Protein AF-A0A2E5WVI7-F1 (afdb_monomer_lite)

Radius of gyration: 44.08 Å; chains: 1; bounding box: 117×52×96 Å

Secondary structure (DSSP, 8-state):
--------HHHHHHHHHHHHHHHHHHHHHTTHHHHHHHH-TTTS-SEEEETTT-SEEEEEE-S-EEEEEEESS--EEEEEEEEETTEEEEEPPP---S--PPEE-TTSS-EEEEEEEEEE-SEEEEEEEEESS---S-EEEEEEHHHHHHHHHH-HHHHHHHHHHHHHHHHHHHHHHHHHHHHHTT---EEEE-TTS-EEEE----HHHHHHHHHHHHHHTTSS--EETTTTEES---S---GGGT-THHHHHTTSS--HHHHHHHTTT-HHHHS---------------------------------PPP-PPPPP-TTTTGGGS--

Structure (mmCIF, N/CA/C/O backbone):
data_AF-A0A2E5WVI7-F1
#
_entry.id   AF-A0A2E5WVI7-F1
#
loop_
_atom_site.group_PDB
_atom_site.id
_atom_site.type_symbol
_atom_site.label_atom_id
_atom_site.label_alt_id
_atom_site.label_comp_id
_atom_site.label_asym_id
_atom_site.label_entity_id
_atom_site.label_seq_id
_atom_site.pdbx_PDB_ins_code
_atom_site.Cartn_x
_atom_site.Cartn_y
_atom_site.Cartn_z
_atom_site.occupancy
_atom_site.B_iso_or_equiv
_atom_site.auth_seq_id
_atom_site.auth_comp_id
_atom_site.auth_asym_id
_atom_site.auth_atom_id
_atom_site.pdbx_PDB_model_num
ATOM 1 N N . MET A 1 1 ? -35.555 -7.620 45.755 1.00 34.38 1 MET A N 1
ATOM 2 C CA . MET A 1 1 ? -35.236 -6.532 44.808 1.00 34.38 1 MET A CA 1
ATOM 3 C C . MET A 1 1 ? -34.030 -6.956 43.990 1.00 34.38 1 MET A C 1
ATOM 5 O O . MET A 1 1 ? -32.927 -6.968 44.521 1.00 34.38 1 MET A O 1
ATOM 9 N N . GLU A 1 2 ? -34.223 -7.368 42.740 1.00 34.62 2 GLU A N 1
ATOM 10 C CA . GLU A 1 2 ? -33.090 -7.592 41.838 1.00 34.62 2 GLU A CA 1
ATOM 11 C C . GLU A 1 2 ? -32.638 -6.250 41.264 1.00 34.62 2 GLU A C 1
ATOM 13 O O . GLU A 1 2 ? -33.419 -5.542 40.633 1.00 34.62 2 GLU A O 1
ATOM 18 N N . SER A 1 3 ? -31.374 -5.887 41.498 1.00 43.16 3 SER A N 1
ATOM 19 C CA . SER A 1 3 ? -30.780 -4.708 40.867 1.00 43.16 3 SER A CA 1
ATOM 20 C C . SER A 1 3 ? -30.795 -4.891 39.349 1.00 43.16 3 SER A C 1
ATOM 22 O O . SER A 1 3 ? -30.270 -5.887 38.840 1.00 43.16 3 SER A O 1
ATOM 24 N N . GLY A 1 4 ? -31.414 -3.946 38.635 1.00 51.16 4 GLY A N 1
ATOM 25 C CA . GLY A 1 4 ? -31.610 -3.997 37.188 1.00 51.16 4 GLY A CA 1
ATOM 26 C C . GLY A 1 4 ? -30.280 -4.026 36.438 1.00 51.16 4 GLY A C 1
ATOM 27 O O . GLY A 1 4 ? -29.716 -2.980 36.109 1.00 51.16 4 GLY A O 1
ATOM 28 N N . LYS A 1 5 ? -29.767 -5.233 36.170 1.00 56.16 5 LYS A N 1
ATOM 29 C CA . LYS A 1 5 ? -28.477 -5.453 35.508 1.00 56.16 5 LYS A CA 1
ATOM 30 C C . LYS A 1 5 ? -28.453 -4.734 34.159 1.00 56.16 5 LYS A C 1
ATOM 32 O O . LYS A 1 5 ? -29.036 -5.209 33.186 1.00 56.16 5 LYS A O 1
ATOM 37 N N . LYS A 1 6 ? -27.700 -3.625 34.086 1.00 63.22 6 LYS A N 1
ATOM 38 C CA . LYS A 1 6 ? -27.195 -3.067 32.820 1.00 63.22 6 LYS A CA 1
ATOM 39 C C . LYS A 1 6 ? -26.665 -4.241 31.994 1.00 63.22 6 LYS A C 1
ATOM 41 O O . LYS A 1 6 ? -25.754 -4.921 32.464 1.00 63.22 6 LYS A O 1
ATOM 46 N N . ASN A 1 7 ? -27.205 -4.478 30.796 1.00 66.56 7 ASN A N 1
ATOM 47 C CA . ASN A 1 7 ? -26.620 -5.462 29.887 1.00 66.56 7 ASN A CA 1
ATOM 48 C C . ASN A 1 7 ? -25.162 -5.036 29.623 1.00 66.56 7 ASN A C 1
ATOM 50 O O . ASN A 1 7 ? -24.959 -3.955 29.069 1.00 66.56 7 ASN A O 1
ATOM 54 N N . PRO A 1 8 ? -24.146 -5.817 30.038 1.00 77.44 8 PRO A N 1
ATOM 55 C CA . PRO A 1 8 ? -22.762 -5.376 29.950 1.00 77.44 8 PRO A CA 1
ATOM 56 C C . PRO A 1 8 ? -22.195 -5.513 28.532 1.00 77.44 8 PRO A C 1
ATOM 58 O O . PRO A 1 8 ? -21.085 -5.050 28.292 1.00 77.44 8 PRO A O 1
ATOM 61 N N . TRP A 1 9 ? -22.915 -6.150 27.599 1.00 83.62 9 TRP A N 1
ATOM 62 C CA . TRP A 1 9 ? -22.407 -6.448 26.259 1.00 83.62 9 TRP A CA 1
ATOM 63 C C . TRP A 1 9 ? -21.989 -5.218 25.440 1.00 83.62 9 TRP A C 1
ATOM 65 O O . TRP A 1 9 ? -20.846 -5.229 24.996 1.00 83.62 9 TRP A O 1
ATOM 75 N N . PRO A 1 10 ? -22.792 -4.144 25.275 1.00 84.88 10 PRO A N 1
ATOM 76 C CA . PRO A 1 10 ? -22.365 -2.981 24.487 1.00 84.88 10 PRO A CA 1
ATOM 77 C C . PRO A 1 10 ? -21.082 -2.339 25.033 1.00 84.88 10 PRO A C 1
ATOM 79 O O . PRO A 1 10 ? -20.158 -2.066 24.275 1.00 84.88 10 PRO A O 1
ATOM 82 N N . LEU A 1 11 ? -20.980 -2.205 26.361 1.00 85.81 11 LEU A N 1
ATOM 83 C CA . LEU A 1 11 ? -19.793 -1.670 27.033 1.00 85.81 11 LEU A CA 1
ATOM 84 C C . LEU A 1 11 ? -18.569 -2.589 26.871 1.00 85.81 11 LEU A C 1
ATOM 86 O O . LEU A 1 11 ? -17.463 -2.107 26.653 1.00 85.81 11 LEU A O 1
ATOM 90 N N . ARG A 1 12 ? -18.755 -3.914 26.946 1.00 90.56 12 ARG A N 1
ATOM 91 C CA . ARG A 1 12 ? -17.683 -4.897 26.706 1.00 90.56 12 ARG A CA 1
ATOM 92 C C . ARG A 1 12 ? -17.194 -4.873 25.261 1.00 90.56 12 ARG A C 1
ATOM 94 O O . ARG A 1 12 ? -15.991 -4.955 25.056 1.00 90.56 12 ARG A O 1
ATOM 101 N N . ILE A 1 13 ? -18.099 -4.745 24.289 1.00 90.44 13 ILE A N 1
ATOM 102 C CA . ILE A 1 13 ? -17.745 -4.640 22.867 1.00 90.44 13 ILE A CA 1
ATOM 103 C C . ILE A 1 13 ? -16.992 -3.329 22.617 1.00 90.44 13 ILE A C 1
ATOM 105 O O . ILE A 1 13 ? -15.960 -3.371 21.966 1.00 90.44 13 ILE A O 1
ATOM 109 N N . LEU A 1 14 ? -17.428 -2.205 23.202 1.00 91.12 14 LEU A N 1
ATOM 110 C CA . LEU A 1 14 ? -16.746 -0.907 23.091 1.00 91.12 14 LEU A CA 1
ATOM 111 C C . LEU A 1 14 ? -15.319 -0.948 23.664 1.00 91.12 14 LEU A C 1
ATOM 113 O O . LEU A 1 14 ? -14.376 -0.483 23.026 1.00 91.12 14 LEU A O 1
ATOM 117 N N . ILE A 1 15 ? -15.144 -1.540 24.852 1.00 91.69 15 ILE A N 1
ATOM 118 C CA . ILE A 1 15 ? -13.818 -1.726 25.463 1.00 91.69 15 ILE A CA 1
ATOM 119 C C . ILE A 1 15 ? -12.959 -2.661 24.600 1.00 91.69 15 ILE A C 1
ATOM 121 O O . ILE A 1 15 ? -11.796 -2.356 24.351 1.00 91.69 15 ILE A O 1
ATOM 125 N N . ALA A 1 16 ? -13.524 -3.764 24.099 1.00 93.19 16 ALA A N 1
ATOM 126 C CA . ALA A 1 16 ? -12.810 -4.682 23.217 1.00 93.19 16 ALA A CA 1
ATOM 127 C C . ALA A 1 16 ? -12.383 -4.002 21.906 1.00 93.19 16 ALA A C 1
ATOM 129 O O . ALA A 1 16 ? -11.214 -4.089 21.553 1.00 93.19 16 ALA A O 1
ATOM 130 N N . SER A 1 17 ? -13.267 -3.261 21.229 1.00 92.50 17 SER A N 1
ATOM 131 C CA . SER A 1 17 ? -12.938 -2.550 19.987 1.00 92.50 17 SER A CA 1
ATOM 132 C C . SER A 1 17 ? -11.883 -1.466 20.199 1.00 92.50 17 SER A C 1
ATOM 134 O O . SER A 1 17 ? -11.015 -1.299 19.350 1.00 92.50 17 SER A O 1
ATOM 136 N N . MET A 1 18 ? -11.904 -0.771 21.344 1.00 92.88 18 MET A N 1
ATOM 137 C CA . MET A 1 18 ? -10.857 0.187 21.711 1.00 92.88 18 MET A CA 1
ATOM 138 C C . MET A 1 18 ? -9.502 -0.505 21.928 1.00 92.88 18 MET A C 1
ATOM 140 O O . MET A 1 18 ? -8.486 -0.019 21.439 1.00 92.88 18 MET A O 1
ATOM 144 N N . VAL A 1 19 ? -9.475 -1.651 22.616 1.00 95.06 19 VAL A N 1
ATOM 145 C CA . VAL A 1 19 ? -8.248 -2.441 22.821 1.00 95.06 19 VAL A CA 1
ATOM 146 C C . VAL A 1 19 ? -7.727 -3.017 21.498 1.00 95.06 19 VAL A C 1
ATOM 148 O O . VAL A 1 19 ? -6.531 -2.924 21.235 1.00 95.06 19 VAL A O 1
ATOM 151 N N . CYS A 1 20 ? -8.604 -3.543 20.636 1.00 94.19 20 CYS A N 1
ATOM 152 C CA . CYS A 1 20 ? -8.251 -4.000 19.290 1.00 94.19 20 CYS A CA 1
ATOM 153 C C . CYS A 1 20 ? -7.666 -2.865 18.442 1.00 94.19 20 CYS A C 1
ATOM 155 O O . CYS A 1 20 ? -6.605 -3.043 17.853 1.00 94.19 20 CYS A O 1
ATOM 157 N N . PHE A 1 21 ? -8.303 -1.689 18.437 1.00 94.75 21 PHE A N 1
ATOM 158 C CA . PHE A 1 21 ? -7.797 -0.513 17.732 1.00 94.75 21 PHE A CA 1
ATOM 159 C C . PHE A 1 21 ? -6.400 -0.118 18.228 1.00 94.75 21 PHE A C 1
ATOM 161 O O . PHE A 1 21 ? -5.475 -0.064 17.431 1.00 94.75 21 PHE A O 1
ATOM 168 N N . VAL A 1 22 ? -6.207 0.060 19.541 1.00 94.44 22 VAL A N 1
ATOM 169 C CA . VAL A 1 22 ? -4.912 0.483 20.108 1.00 94.44 22 VAL A CA 1
ATOM 170 C C . VAL A 1 22 ? -3.795 -0.535 19.840 1.00 94.44 22 VAL A C 1
ATOM 172 O O . VAL A 1 22 ? -2.697 -0.138 19.454 1.00 94.44 22 VAL A O 1
ATOM 175 N N . ILE A 1 23 ? -4.056 -1.838 20.004 1.00 93.81 23 ILE A N 1
ATOM 176 C CA . ILE A 1 23 ? -3.057 -2.885 19.724 1.00 93.81 23 ILE A CA 1
ATOM 177 C C . ILE A 1 23 ? -2.773 -2.976 18.217 1.00 93.81 23 ILE A C 1
ATOM 179 O O . ILE A 1 23 ? -1.610 -3.059 17.822 1.00 93.81 23 ILE A O 1
ATOM 183 N N . GLY A 1 24 ? -3.808 -2.922 17.373 1.00 93.19 24 GLY A N 1
ATOM 184 C CA . GLY A 1 24 ? -3.683 -2.943 15.914 1.00 93.19 24 GLY A CA 1
ATOM 185 C C . GLY A 1 24 ? -2.884 -1.752 15.381 1.00 93.19 24 GLY A C 1
ATOM 186 O O . GLY A 1 24 ? -1.927 -1.929 14.636 1.00 93.19 24 GLY A O 1
ATOM 187 N N . SER A 1 25 ? -3.193 -0.535 15.840 1.00 91.12 25 SER A N 1
ATOM 188 C CA . SER A 1 25 ? -2.426 0.666 15.496 1.00 91.12 25 SER A CA 1
ATOM 189 C C . SER A 1 25 ? -0.968 0.562 15.947 1.00 91.12 25 SER A C 1
ATOM 191 O O . SER A 1 25 ? -0.075 0.846 15.158 1.00 91.12 25 SER A O 1
ATOM 193 N N . PHE A 1 26 ? -0.700 0.115 17.180 1.00 92.81 26 PHE A N 1
ATOM 194 C CA . PHE A 1 26 ? 0.676 -0.025 17.671 1.00 92.81 26 PHE A CA 1
ATOM 195 C C . PHE A 1 26 ? 1.476 -1.085 16.895 1.00 92.81 26 PHE A C 1
ATOM 197 O O . PHE A 1 26 ? 2.656 -0.882 16.620 1.00 92.81 26 PHE A O 1
ATOM 204 N N . THR A 1 27 ? 0.840 -2.195 16.504 1.00 91.88 27 THR A N 1
ATOM 205 C CA . THR A 1 27 ? 1.487 -3.244 15.694 1.00 91.88 27 THR A CA 1
ATOM 206 C C . THR A 1 27 ? 1.749 -2.807 14.253 1.00 91.88 27 THR A C 1
ATOM 208 O O . THR A 1 27 ? 2.812 -3.134 13.741 1.00 91.88 27 THR A O 1
ATOM 211 N N . ILE A 1 28 ? 0.868 -2.012 13.633 1.00 90.12 28 ILE A N 1
ATOM 212 C CA . ILE A 1 28 ? 1.127 -1.404 12.314 1.00 90.12 28 ILE A CA 1
ATOM 213 C C . ILE A 1 28 ? 2.229 -0.339 12.381 1.00 90.12 28 ILE A C 1
ATOM 215 O O . ILE A 1 28 ? 3.129 -0.351 11.548 1.00 90.12 28 ILE A O 1
ATOM 219 N N . ILE A 1 29 ? 2.221 0.539 13.391 1.00 89.12 29 ILE A N 1
ATOM 220 C CA . ILE A 1 29 ? 3.283 1.546 13.577 1.00 89.12 29 ILE A CA 1
ATOM 221 C C . ILE A 1 29 ? 4.646 0.859 13.775 1.00 89.12 29 ILE A C 1
ATOM 223 O O . ILE A 1 29 ? 5.634 1.256 13.167 1.00 89.12 29 ILE A O 1
ATOM 227 N N . GLY A 1 30 ? 4.690 -0.234 14.544 1.00 89.38 30 GLY A N 1
ATOM 228 C CA . GLY A 1 30 ? 5.874 -1.089 14.700 1.00 89.38 30 GLY A CA 1
ATOM 229 C C . GLY A 1 30 ? 6.242 -1.949 13.478 1.00 89.38 30 GLY A C 1
ATOM 230 O O . GLY A 1 30 ? 7.087 -2.833 13.609 1.00 89.38 30 GLY A O 1
ATOM 231 N N . GLN A 1 31 ? 5.591 -1.739 12.331 1.00 89.38 31 GLN A N 1
ATOM 232 C CA . GLN A 1 31 ? 5.875 -2.360 11.030 1.00 89.38 31 GLN A CA 1
ATOM 233 C C . GLN A 1 31 ? 5.945 -1.315 9.897 1.00 89.38 31 GLN A C 1
ATOM 235 O O . GLN A 1 31 ? 5.941 -1.679 8.725 1.00 89.38 31 GLN A O 1
ATOM 240 N N . MET A 1 32 ? 6.027 -0.014 10.210 1.00 85.94 32 MET A N 1
ATOM 241 C CA . MET A 1 32 ? 6.130 1.024 9.174 1.00 85.94 32 MET A CA 1
ATOM 242 C C . MET A 1 32 ? 7.380 0.868 8.301 1.00 85.94 32 MET A C 1
ATOM 244 O O . MET A 1 32 ? 7.287 1.109 7.104 1.00 85.94 32 MET A O 1
ATOM 248 N N . ASP A 1 33 ? 8.496 0.386 8.858 1.00 87.88 33 ASP A N 1
ATOM 249 C CA . ASP A 1 33 ? 9.711 0.104 8.083 1.00 87.88 33 ASP A CA 1
ATOM 250 C C . ASP A 1 33 ? 9.470 -0.983 7.017 1.00 87.88 33 ASP A C 1
ATOM 252 O O . ASP A 1 33 ? 9.897 -0.828 5.879 1.00 87.88 33 ASP A O 1
ATOM 256 N N . THR A 1 34 ? 8.737 -2.060 7.342 1.00 86.62 34 THR A N 1
ATOM 257 C CA . THR A 1 34 ? 8.470 -3.160 6.390 1.00 86.62 34 THR A CA 1
ATOM 258 C C . THR A 1 34 ? 7.412 -2.791 5.350 1.00 86.62 34 THR A C 1
ATOM 260 O O . THR A 1 34 ? 7.490 -3.246 4.213 1.00 86.62 34 THR A O 1
ATOM 263 N N . LEU A 1 35 ? 6.461 -1.921 5.706 1.00 86.31 35 LEU A N 1
ATOM 264 C CA . LEU A 1 35 ? 5.528 -1.316 4.752 1.00 86.31 35 LEU A CA 1
ATOM 265 C C . LEU A 1 35 ? 6.247 -0.345 3.807 1.00 86.31 35 LEU A C 1
ATOM 267 O O . LEU A 1 35 ? 6.015 -0.395 2.604 1.00 86.31 35 LEU A O 1
ATOM 271 N N . GLY A 1 36 ? 7.139 0.499 4.332 1.00 87.19 36 GLY A N 1
ATOM 272 C CA . GLY A 1 36 ? 7.965 1.402 3.535 1.00 87.19 36 GLY A CA 1
ATOM 273 C C . GLY A 1 36 ? 8.890 0.645 2.584 1.00 87.19 36 GLY A C 1
ATOM 274 O O . GLY A 1 36 ? 8.931 0.963 1.404 1.00 87.19 36 GLY A O 1
ATOM 275 N N . ASP A 1 37 ? 9.576 -0.394 3.064 1.00 88.94 37 ASP A N 1
ATOM 276 C CA . ASP A 1 37 ? 10.484 -1.203 2.243 1.00 88.94 37 ASP A CA 1
ATOM 277 C C . ASP A 1 37 ? 9.774 -1.928 1.086 1.00 88.94 37 ASP A C 1
ATOM 279 O O . ASP A 1 37 ? 10.364 -2.064 0.015 1.00 88.94 37 ASP A O 1
ATOM 283 N N . ALA A 1 38 ? 8.516 -2.348 1.272 1.00 88.12 38 ALA A N 1
ATOM 284 C CA . ALA A 1 38 ? 7.711 -2.964 0.217 1.00 88.12 38 ALA A CA 1
ATOM 285 C C . ALA A 1 38 ? 7.141 -1.941 -0.787 1.00 88.12 38 ALA A C 1
ATOM 287 O O . ALA A 1 38 ? 7.104 -2.232 -1.982 1.00 88.12 38 ALA A O 1
ATOM 288 N N . LEU A 1 39 ? 6.698 -0.766 -0.312 1.00 87.75 39 LEU A N 1
ATOM 289 C CA . LEU A 1 39 ? 6.048 0.285 -1.116 1.00 87.75 39 LEU A CA 1
ATOM 290 C C . LEU A 1 39 ? 7.022 1.224 -1.852 1.00 87.75 39 LEU A C 1
ATOM 292 O O . LEU A 1 39 ? 6.580 1.978 -2.720 1.00 87.75 39 LEU A O 1
ATOM 296 N N . ASP A 1 40 ? 8.308 1.205 -1.498 1.00 90.38 40 ASP A N 1
ATOM 297 C CA . ASP A 1 40 ? 9.372 2.037 -2.069 1.00 90.38 40 ASP A CA 1
ATOM 298 C C . ASP A 1 40 ? 9.966 1.372 -3.329 1.00 90.38 40 ASP A C 1
ATOM 300 O O . ASP A 1 40 ? 10.759 0.430 -3.199 1.00 90.38 40 ASP A O 1
ATOM 304 N N . PRO A 1 41 ? 9.678 1.856 -4.560 1.00 89.56 41 PRO A N 1
ATOM 305 C CA . PRO A 1 41 ? 10.197 1.260 -5.791 1.00 89.56 41 PRO A CA 1
ATOM 306 C C . PRO A 1 41 ? 11.723 1.288 -5.861 1.00 89.56 41 PRO A C 1
ATOM 308 O O . PRO A 1 41 ? 12.321 0.492 -6.573 1.00 89.56 41 PRO A O 1
ATOM 311 N N . LYS A 1 42 ? 12.399 2.162 -5.106 1.00 89.44 42 LYS A N 1
ATOM 312 C CA . LYS A 1 42 ? 13.864 2.212 -5.057 1.00 89.44 42 LYS A CA 1
ATOM 313 C C . LYS A 1 42 ? 14.469 1.030 -4.295 1.00 89.44 42 LYS A C 1
ATOM 315 O O . LYS A 1 42 ? 15.637 0.709 -4.518 1.00 89.44 42 LYS A O 1
ATOM 320 N N . ARG A 1 43 ? 13.690 0.388 -3.418 1.00 88.19 43 ARG A N 1
ATOM 321 C CA . ARG A 1 43 ? 14.066 -0.817 -2.659 1.00 88.19 43 ARG A CA 1
ATOM 322 C C . ARG A 1 43 ? 13.480 -2.072 -3.293 1.00 88.19 43 ARG A C 1
ATOM 324 O O . ARG A 1 43 ? 14.208 -3.037 -3.498 1.00 88.19 43 ARG A O 1
ATOM 331 N N . ASN A 1 44 ? 12.200 -2.017 -3.648 1.00 88.06 44 ASN A N 1
ATOM 332 C CA . ASN A 1 44 ? 11.454 -3.091 -4.282 1.00 88.06 44 ASN A CA 1
ATOM 333 C C . ASN A 1 44 ? 11.369 -2.863 -5.804 1.00 88.06 44 ASN A C 1
ATOM 335 O O . ASN A 1 44 ? 10.342 -2.431 -6.327 1.00 88.06 44 ASN A O 1
ATOM 339 N N . ASN A 1 45 ? 12.472 -3.108 -6.521 1.00 90.38 45 ASN A N 1
ATOM 340 C CA . ASN A 1 45 ? 12.509 -3.161 -7.988 1.00 90.38 45 ASN A CA 1
ATOM 341 C C . ASN A 1 45 ? 13.310 -4.362 -8.485 1.00 90.38 45 ASN A C 1
ATOM 343 O O . ASN A 1 45 ? 14.206 -4.865 -7.811 1.00 90.38 45 ASN A O 1
ATOM 347 N N . ILE A 1 46 ? 13.005 -4.750 -9.719 1.00 90.62 46 ILE A N 1
ATOM 348 C CA . ILE A 1 46 ? 13.761 -5.730 -10.507 1.00 90.62 46 ILE A CA 1
ATOM 349 C C . ILE A 1 46 ? 14.873 -5.042 -11.309 1.00 90.62 46 ILE A C 1
ATOM 351 O O . ILE A 1 46 ? 15.924 -5.628 -11.567 1.00 90.62 46 ILE A O 1
ATOM 355 N N . GLY A 1 47 ? 14.684 -3.764 -11.638 1.00 88.56 47 GLY A N 1
ATOM 356 C CA . GLY A 1 47 ? 15.766 -2.908 -12.090 1.00 88.56 47 GLY A CA 1
ATOM 357 C C . GLY A 1 47 ? 15.378 -1.437 -12.158 1.00 88.56 47 GLY A C 1
ATOM 358 O O . GLY A 1 47 ? 14.214 -1.077 -12.344 1.00 88.56 47 GLY A O 1
ATOM 359 N N . SER A 1 48 ? 16.395 -0.585 -12.039 1.00 90.50 48 SER A N 1
ATOM 360 C CA . SER A 1 48 ? 16.318 0.846 -12.316 1.00 90.50 48 SER A CA 1
ATOM 361 C C . SER A 1 48 ? 17.014 1.197 -13.631 1.00 90.50 48 SER A C 1
ATOM 363 O O . SER A 1 48 ? 18.023 0.583 -13.995 1.00 90.50 48 SER A O 1
ATOM 365 N N . LEU A 1 49 ? 16.503 2.210 -14.321 1.00 90.12 49 LEU A N 1
ATOM 366 C CA . LEU A 1 49 ? 17.116 2.847 -15.481 1.00 90.12 49 LEU A CA 1
ATOM 367 C C . LEU A 1 49 ? 17.297 4.339 -15.176 1.00 90.12 49 LEU A C 1
ATOM 369 O O . LEU A 1 49 ? 16.362 4.996 -14.723 1.00 90.12 49 LEU A O 1
ATOM 373 N N . ASP A 1 50 ? 18.513 4.849 -15.360 1.00 88.25 50 ASP A N 1
ATOM 374 C CA . ASP A 1 50 ? 18.859 6.259 -15.165 1.00 88.25 50 ASP A CA 1
ATOM 375 C C . ASP A 1 50 ? 18.949 6.922 -16.539 1.00 88.25 50 ASP A C 1
ATOM 377 O O . ASP A 1 50 ? 19.909 6.701 -17.290 1.00 88.25 50 ASP A O 1
ATOM 381 N N . ALA A 1 51 ? 17.930 7.725 -16.852 1.00 83.62 51 ALA A N 1
ATOM 382 C CA . ALA A 1 51 ? 17.734 8.341 -18.158 1.00 83.62 51 ALA A CA 1
ATOM 383 C C . ALA A 1 51 ? 18.781 9.429 -18.473 1.00 83.62 51 ALA A C 1
ATOM 385 O O . ALA A 1 51 ? 18.842 9.921 -19.594 1.00 83.62 51 ALA A O 1
ATOM 386 N N . SER A 1 52 ? 19.645 9.788 -17.513 1.00 80.69 52 SER A N 1
ATOM 387 C CA . SER A 1 52 ? 20.824 10.626 -17.774 1.00 80.69 52 SER A CA 1
ATOM 388 C C . SER A 1 52 ? 22.040 9.841 -18.296 1.00 80.69 52 SER A C 1
ATOM 390 O O . SER A 1 52 ? 23.058 10.446 -18.645 1.00 80.69 52 SER A O 1
ATOM 392 N N . SER A 1 53 ? 21.957 8.503 -18.341 1.00 79.81 53 SER A N 1
ATOM 393 C CA . SER A 1 53 ? 23.089 7.610 -18.632 1.00 79.81 53 SER A CA 1
ATOM 394 C C . SER A 1 53 ? 22.816 6.522 -19.676 1.00 79.81 53 SER A C 1
ATOM 396 O O . SER A 1 53 ? 23.720 6.207 -20.452 1.00 79.81 53 SER A O 1
ATOM 398 N N . GLU A 1 54 ? 21.605 5.956 -19.711 1.00 84.06 54 GLU A N 1
ATOM 399 C CA . GLU A 1 54 ? 21.212 4.875 -20.621 1.00 84.06 54 GLU A CA 1
ATOM 400 C C . GLU A 1 54 ? 19.741 5.052 -21.049 1.00 84.06 54 GLU A C 1
ATOM 402 O O . GLU A 1 54 ? 18.848 5.081 -20.206 1.00 84.06 54 GLU A O 1
ATOM 407 N N . ASP A 1 55 ? 19.470 5.119 -22.358 1.00 84.50 55 ASP A N 1
ATOM 408 C CA . ASP A 1 55 ? 18.102 5.306 -22.892 1.00 84.50 55 ASP A CA 1
ATOM 409 C C . ASP A 1 55 ? 17.260 4.009 -22.857 1.00 84.50 55 ASP A C 1
ATOM 411 O O . ASP A 1 55 ? 16.038 4.019 -23.017 1.00 84.50 55 ASP A O 1
ATOM 415 N N . GLN A 1 56 ? 17.917 2.853 -22.709 1.00 87.69 56 GLN A N 1
ATOM 416 C CA . GLN A 1 56 ? 17.289 1.531 -22.742 1.00 87.69 56 GLN A CA 1
ATOM 417 C C . GLN A 1 56 ? 18.067 0.506 -21.910 1.00 87.69 56 GLN A C 1
ATOM 419 O O . GLN A 1 56 ? 19.299 0.538 -21.875 1.00 87.69 56 GLN A O 1
ATOM 424 N N . LYS A 1 57 ? 17.363 -0.451 -21.295 1.00 90.75 57 LYS A N 1
ATOM 425 C CA . LYS A 1 57 ? 17.968 -1.482 -20.442 1.00 90.75 57 LYS A CA 1
ATOM 426 C C . LYS A 1 57 ? 17.165 -2.778 -20.410 1.00 90.75 57 LYS A C 1
ATOM 428 O O . LYS A 1 57 ? 15.937 -2.769 -20.382 1.00 90.75 57 LYS A O 1
ATOM 433 N N . LEU A 1 58 ? 17.892 -3.894 -20.399 1.00 89.94 58 LEU A N 1
ATOM 434 C CA . LEU A 1 58 ? 17.327 -5.230 -20.230 1.00 89.94 58 LEU A CA 1
ATOM 435 C C . LEU A 1 58 ? 16.937 -5.455 -18.765 1.00 89.94 58 LEU A C 1
ATOM 437 O O . LEU A 1 58 ? 17.764 -5.287 -17.867 1.00 89.94 58 LEU A O 1
ATOM 441 N N . MET A 1 59 ? 15.690 -5.863 -18.555 1.00 90.38 59 MET A N 1
ATOM 442 C CA . MET A 1 59 ? 15.103 -6.242 -17.275 1.00 90.38 59 MET A CA 1
ATOM 443 C C . MET A 1 59 ? 14.661 -7.708 -17.366 1.00 90.38 59 MET A C 1
ATOM 445 O O . MET A 1 59 ? 13.955 -8.081 -18.303 1.00 90.38 59 MET A O 1
ATOM 449 N N . ASN A 1 60 ? 15.074 -8.541 -16.410 1.00 90.62 60 ASN A N 1
ATOM 450 C CA . ASN A 1 60 ? 14.692 -9.953 -16.366 1.00 90.62 60 ASN A CA 1
ATOM 451 C C . ASN A 1 60 ? 13.456 -10.137 -15.476 1.00 90.62 60 ASN A C 1
ATOM 453 O O . ASN A 1 60 ? 13.461 -9.735 -14.316 1.00 90.62 60 ASN A O 1
ATOM 457 N N . VAL A 1 61 ? 12.399 -10.731 -16.019 1.00 91.69 61 VAL A N 1
ATOM 458 C CA . VAL A 1 61 ? 11.123 -10.959 -15.336 1.00 91.69 61 VAL A CA 1
ATOM 459 C C . VAL A 1 61 ? 11.063 -12.426 -14.907 1.00 91.69 61 VAL A C 1
ATOM 461 O O . VAL A 1 61 ? 10.818 -13.316 -15.723 1.00 91.69 61 VAL A O 1
ATOM 464 N N . GLU A 1 62 ? 11.335 -12.684 -13.623 1.00 86.75 62 GLU A N 1
ATOM 465 C CA . GLU A 1 62 ? 11.415 -14.047 -13.070 1.00 86.75 62 GLU A CA 1
ATOM 466 C C . GLU A 1 62 ? 10.043 -14.726 -12.902 1.00 86.75 62 GLU A C 1
ATOM 468 O O . GLU A 1 62 ? 9.951 -15.946 -13.041 1.00 86.75 62 GLU A O 1
ATOM 473 N N . GLU A 1 63 ? 8.974 -13.966 -12.647 1.00 87.50 63 GLU A N 1
ATOM 474 C CA . GLU A 1 63 ? 7.606 -14.468 -12.438 1.00 87.50 63 GLU A CA 1
ATOM 475 C C . GLU A 1 63 ? 6.614 -13.802 -13.409 1.00 87.50 63 GLU A C 1
ATOM 477 O O . GLU A 1 63 ? 6.878 -12.734 -13.947 1.00 87.50 63 GLU A O 1
ATOM 482 N N . SER A 1 64 ? 5.461 -14.427 -13.667 1.00 89.06 64 SER A N 1
ATOM 483 C CA . SER A 1 64 ? 4.400 -13.825 -14.493 1.00 89.06 64 SER A CA 1
ATOM 484 C C . SER A 1 64 ? 3.403 -13.049 -13.631 1.00 89.06 64 SER A C 1
ATOM 486 O O . SER A 1 64 ? 2.823 -13.648 -12.721 1.00 89.06 64 SER A O 1
ATOM 488 N N . GLY A 1 65 ? 3.137 -11.780 -13.947 1.00 90.25 65 GLY A N 1
ATOM 489 C CA . GLY A 1 65 ? 2.277 -10.915 -13.131 1.00 90.25 65 GLY A CA 1
ATOM 490 C C . GLY A 1 65 ? 2.148 -9.476 -13.640 1.00 90.25 65 GLY A C 1
ATOM 491 O O . GLY A 1 65 ? 2.529 -9.158 -14.767 1.00 90.25 65 GLY A O 1
ATOM 492 N N . CYS A 1 66 ? 1.598 -8.595 -12.805 1.00 91.12 66 CYS A N 1
ATOM 493 C CA . CYS A 1 66 ? 1.543 -7.153 -13.039 1.00 91.12 66 CYS A CA 1
ATOM 494 C C . CYS A 1 66 ? 2.885 -6.465 -12.759 1.00 91.12 66 CYS A C 1
ATOM 496 O O . CYS A 1 66 ? 3.425 -6.554 -11.652 1.00 91.12 66 CYS A O 1
ATOM 498 N N . TYR A 1 67 ? 3.322 -5.647 -13.716 1.00 92.19 67 TYR A N 1
ATOM 499 C CA . TYR A 1 67 ? 4.481 -4.770 -13.615 1.00 92.19 67 TYR A CA 1
ATOM 500 C C . TYR A 1 67 ? 4.096 -3.308 -13.838 1.00 92.19 67 TYR A C 1
ATOM 502 O O . TYR A 1 67 ? 3.217 -2.991 -14.644 1.00 92.19 67 TYR A O 1
ATOM 510 N N . ARG A 1 68 ? 4.769 -2.401 -13.124 1.00 91.94 68 ARG A N 1
ATOM 511 C CA . ARG A 1 68 ? 4.627 -0.946 -13.285 1.00 91.94 68 ARG A CA 1
ATOM 512 C C . ARG A 1 68 ? 5.988 -0.270 -13.358 1.00 91.94 68 ARG A C 1
ATOM 514 O O . ARG A 1 68 ? 6.898 -0.625 -12.608 1.00 91.94 68 ARG A O 1
ATOM 521 N N . ALA A 1 69 ? 6.092 0.721 -14.238 1.00 92.00 69 ALA A N 1
ATOM 522 C CA . ALA A 1 69 ? 7.188 1.679 -14.238 1.00 92.00 69 ALA A CA 1
ATOM 523 C C . ALA A 1 69 ? 6.809 2.873 -13.353 1.00 92.00 69 ALA A C 1
ATOM 525 O O . ALA A 1 69 ? 5.747 3.471 -13.540 1.00 92.00 69 ALA A O 1
ATOM 526 N N . TYR A 1 70 ? 7.683 3.222 -12.413 1.00 91.75 70 TYR A N 1
ATOM 527 C CA . TYR A 1 70 ? 7.543 4.385 -11.539 1.00 91.75 70 TYR A CA 1
ATOM 528 C C . TYR A 1 70 ? 8.676 5.382 -11.772 1.00 91.75 70 TYR A C 1
ATOM 530 O O . TYR A 1 70 ? 9.821 4.969 -11.957 1.00 91.75 70 TYR A O 1
ATOM 538 N N . GLY A 1 71 ? 8.373 6.677 -11.698 1.00 90.06 71 GLY A N 1
ATOM 539 C CA . GLY A 1 71 ? 9.356 7.762 -11.731 1.00 90.06 71 GLY A CA 1
ATOM 540 C C . GLY A 1 71 ? 9.034 8.870 -10.730 1.00 90.06 71 GLY A C 1
ATOM 541 O O . GLY A 1 71 ? 8.092 8.766 -9.944 1.00 90.06 71 GLY A O 1
ATOM 542 N N . VAL A 1 72 ? 9.833 9.936 -10.758 1.00 88.94 72 VAL A N 1
ATOM 543 C CA . VAL A 1 72 ? 9.625 11.161 -9.970 1.00 88.94 72 VAL A CA 1
ATOM 544 C C . VAL A 1 72 ? 9.661 12.333 -10.940 1.00 88.94 72 VAL A C 1
ATOM 546 O O . VAL A 1 72 ? 10.682 12.533 -11.587 1.00 88.94 72 VAL A O 1
ATOM 549 N N . GLU A 1 73 ? 8.544 13.056 -11.067 1.00 81.44 73 GLU A N 1
ATOM 550 C CA . GLU A 1 73 ? 8.388 14.240 -11.941 1.00 81.44 73 GLU A CA 1
ATOM 551 C C . GLU A 1 73 ? 8.840 14.031 -13.412 1.00 81.44 73 GLU A C 1
ATOM 553 O O . GLU A 1 73 ? 9.218 14.976 -14.093 1.00 81.44 73 GLU A O 1
ATOM 558 N N . PHE A 1 74 ? 8.784 12.788 -13.908 1.00 81.19 74 PHE A N 1
ATOM 559 C CA . PHE A 1 74 ? 9.241 12.402 -15.249 1.00 81.19 74 PHE A CA 1
ATOM 560 C C . PHE A 1 74 ? 8.334 12.947 -16.370 1.00 81.19 74 PHE A C 1
ATOM 562 O O . PHE A 1 74 ? 7.131 12.672 -16.376 1.00 81.19 74 PHE A O 1
ATOM 569 N N . GLU A 1 75 ? 8.919 13.649 -17.348 1.00 80.56 75 GLU A N 1
ATOM 570 C CA . GLU A 1 75 ? 8.227 14.189 -18.531 1.00 80.56 75 GLU A CA 1
ATOM 571 C C . GLU A 1 75 ? 8.652 13.440 -19.813 1.00 80.56 75 GLU A C 1
ATOM 573 O O . GLU A 1 75 ? 9.596 13.813 -20.515 1.00 80.56 75 GLU A O 1
ATOM 578 N N . GLY A 1 76 ? 7.934 12.360 -20.133 1.00 82.88 76 GLY A N 1
ATOM 579 C CA . GLY A 1 76 ? 8.171 11.550 -21.330 1.00 82.88 76 GLY A CA 1
ATOM 580 C C . GLY A 1 76 ? 7.276 10.312 -21.409 1.00 82.88 76 GLY A C 1
ATOM 581 O O . GLY A 1 76 ? 6.315 10.174 -20.651 1.00 82.88 76 GLY A O 1
ATOM 582 N N . THR A 1 77 ? 7.626 9.380 -22.296 1.00 86.75 77 THR A N 1
ATOM 583 C CA . THR A 1 77 ? 6.967 8.073 -22.459 1.00 86.75 77 THR A CA 1
ATOM 584 C C . THR A 1 77 ? 7.920 6.937 -22.075 1.00 86.75 77 THR A C 1
ATOM 586 O O . THR A 1 77 ? 9.113 6.978 -22.384 1.00 86.75 77 THR A O 1
ATOM 589 N N . VAL A 1 78 ? 7.400 5.898 -21.415 1.00 89.81 78 VAL A N 1
ATOM 590 C CA . VAL A 1 78 ? 8.149 4.672 -21.101 1.00 89.81 78 VAL A CA 1
ATOM 591 C C . VAL A 1 78 ? 7.558 3.515 -21.898 1.00 89.81 78 VAL A C 1
ATOM 593 O O . VAL A 1 78 ? 6.377 3.216 -21.783 1.00 89.81 78 VAL A O 1
ATOM 596 N N . THR A 1 79 ? 8.400 2.859 -22.688 1.00 90.31 79 THR A N 1
ATOM 597 C CA . THR A 1 79 ? 8.031 1.790 -23.627 1.00 90.31 79 THR A CA 1
ATOM 598 C C . THR A 1 79 ? 8.696 0.476 -23.219 1.00 90.31 79 THR A C 1
ATOM 600 O O . THR A 1 79 ? 9.768 0.469 -22.600 1.00 90.31 79 THR A O 1
ATOM 603 N N . LEU A 1 80 ? 8.069 -0.656 -23.542 1.00 91.69 80 LEU A N 1
ATOM 604 C CA . LEU A 1 80 ? 8.536 -1.983 -23.137 1.00 91.69 80 LEU A CA 1
ATOM 605 C C . LEU A 1 80 ? 8.386 -2.977 -24.292 1.00 91.69 80 LEU A C 1
ATOM 607 O O . LEU A 1 80 ? 7.335 -3.045 -24.918 1.00 91.69 80 LEU A O 1
ATOM 611 N N . SER A 1 81 ? 9.421 -3.769 -24.568 1.00 90.06 81 SER A N 1
ATOM 612 C CA . SER A 1 81 ? 9.430 -4.762 -25.659 1.00 90.06 81 SER A CA 1
ATOM 613 C C . SER A 1 81 ? 9.959 -6.114 -25.175 1.00 90.06 81 SER A C 1
ATOM 615 O O . SER A 1 81 ? 10.867 -6.157 -24.344 1.00 90.06 81 SER A O 1
ATOM 617 N N . GLU A 1 82 ? 9.390 -7.224 -25.654 1.00 89.31 82 GLU A N 1
ATOM 618 C CA . GLU A 1 82 ? 9.884 -8.575 -25.330 1.00 89.31 82 GLU A CA 1
ATOM 619 C C . GLU A 1 82 ? 11.213 -8.840 -26.057 1.00 89.31 82 GLU A C 1
ATOM 621 O O . GLU A 1 82 ? 11.363 -8.502 -27.233 1.00 89.31 82 GLU A O 1
ATOM 626 N N . VAL A 1 83 ? 12.177 -9.479 -25.392 1.00 90.31 83 VAL A N 1
ATOM 627 C CA . VAL A 1 83 ? 13.457 -9.873 -25.994 1.00 90.31 83 VAL A CA 1
ATOM 628 C C . VAL A 1 83 ? 13.575 -11.389 -26.020 1.00 90.31 83 VAL A C 1
ATOM 630 O O . VAL A 1 83 ? 13.772 -12.040 -24.996 1.00 90.31 83 VAL A O 1
ATOM 633 N N . ASN A 1 84 ? 13.520 -11.967 -27.220 1.00 84.38 84 ASN A N 1
ATOM 634 C CA . ASN A 1 84 ? 13.629 -13.410 -27.400 1.00 84.38 84 ASN A CA 1
ATOM 635 C C . ASN A 1 84 ? 15.066 -13.782 -27.813 1.00 84.38 84 ASN A C 1
ATOM 637 O O . ASN A 1 84 ? 15.412 -13.938 -28.988 1.00 84.38 84 ASN A O 1
ATOM 641 N N . GLY A 1 85 ? 15.947 -13.860 -26.813 1.00 79.19 85 GLY A N 1
ATOM 642 C CA . GLY A 1 85 ? 17.361 -14.213 -26.962 1.00 79.19 85 GLY A CA 1
ATOM 643 C C . GLY A 1 85 ? 18.235 -13.079 -27.508 1.00 79.19 85 GLY A C 1
ATOM 644 O O . GLY A 1 85 ? 19.015 -12.493 -26.764 1.00 79.19 85 GLY A O 1
ATOM 645 N N . SER A 1 86 ? 18.152 -12.793 -28.809 1.00 74.12 86 SER A N 1
ATOM 646 C CA . SER A 1 86 ? 18.914 -11.703 -29.451 1.00 74.12 86 SER A CA 1
ATOM 647 C C . SER A 1 86 ? 18.092 -10.847 -30.413 1.00 74.12 86 SER A C 1
ATOM 649 O O . SER A 1 86 ? 18.666 -10.003 -31.098 1.00 74.12 86 SER A O 1
ATOM 651 N N . ASP A 1 87 ? 16.790 -11.103 -30.508 1.00 79.94 87 ASP A N 1
ATOM 652 C CA . ASP A 1 87 ? 15.854 -10.337 -31.327 1.00 79.94 87 ASP A CA 1
ATOM 653 C C . ASP A 1 87 ? 14.892 -9.584 -30.402 1.00 79.94 87 ASP A C 1
ATOM 655 O O . ASP A 1 87 ? 14.492 -10.113 -29.358 1.00 79.94 87 ASP A O 1
ATOM 659 N N . VAL A 1 88 ? 14.561 -8.345 -30.761 1.00 83.00 88 VAL A N 1
ATOM 660 C CA . VAL A 1 88 ? 13.637 -7.493 -29.998 1.00 83.00 88 VAL A CA 1
ATOM 661 C C . VAL A 1 88 ? 12.297 -7.536 -30.717 1.00 83.00 88 VAL A C 1
ATOM 663 O O . VAL A 1 88 ? 12.217 -7.173 -31.889 1.00 83.00 88 VAL A O 1
ATOM 666 N N . GLN A 1 89 ? 11.272 -8.034 -30.030 1.00 84.19 89 GLN A N 1
ATOM 667 C CA . GLN A 1 89 ? 9.924 -8.175 -30.569 1.00 84.19 89 GLN A CA 1
ATOM 668 C C . GLN A 1 89 ? 9.190 -6.823 -30.595 1.00 84.19 89 GLN A C 1
ATOM 670 O O . GLN A 1 89 ? 9.731 -5.792 -30.187 1.00 84.19 89 GLN A O 1
ATOM 675 N N . ASP A 1 90 ? 7.950 -6.834 -31.082 1.00 79.12 90 ASP A N 1
ATOM 676 C CA . ASP A 1 90 ? 7.069 -5.668 -31.034 1.00 79.12 90 ASP A CA 1
ATOM 677 C C . ASP A 1 90 ? 6.811 -5.196 -29.583 1.00 79.12 90 ASP A C 1
ATOM 679 O O . ASP A 1 90 ? 7.057 -5.903 -28.599 1.00 79.12 90 ASP A O 1
ATOM 683 N N . GLU A 1 91 ? 6.335 -3.959 -29.454 1.00 83.31 91 GLU A N 1
ATOM 684 C CA . GLU A 1 91 ? 6.066 -3.311 -28.170 1.00 83.31 91 GLU A CA 1
ATOM 685 C C . GLU A 1 91 ? 4.884 -3.967 -27.430 1.00 83.31 91 GLU A C 1
ATOM 687 O O . GLU A 1 91 ? 3.867 -4.322 -28.030 1.00 83.31 91 GLU A O 1
ATOM 692 N N . VAL A 1 92 ? 5.016 -4.132 -26.112 1.00 86.62 92 VAL A N 1
ATOM 693 C CA . VAL A 1 92 ? 3.998 -4.745 -25.252 1.00 86.62 92 VAL A CA 1
ATOM 694 C C . VAL A 1 92 ? 2.891 -3.725 -24.978 1.00 86.62 92 VAL A C 1
ATOM 696 O O . VAL A 1 92 ? 3.137 -2.704 -24.337 1.00 86.62 92 VAL A O 1
ATOM 699 N N . GLU A 1 93 ? 1.664 -4.014 -25.426 1.00 84.75 93 GLU A N 1
ATOM 700 C CA . GLU A 1 93 ? 0.499 -3.151 -25.183 1.00 84.75 93 GLU A CA 1
ATOM 701 C C . GLU A 1 93 ? 0.310 -2.865 -23.680 1.00 84.75 93 GLU A C 1
ATOM 703 O O . GLU A 1 93 ? 0.293 -3.781 -22.853 1.00 84.75 93 GLU A O 1
ATOM 708 N N . GLU A 1 94 ? 0.134 -1.590 -23.314 1.00 85.69 94 GLU A N 1
ATOM 709 C CA . GLU A 1 94 ? -0.159 -1.205 -21.931 1.00 85.69 94 GLU A CA 1
ATOM 710 C C . GLU A 1 94 ? -1.480 -1.812 -21.438 1.00 85.69 94 GLU A C 1
ATOM 712 O O . GLU A 1 94 ? -2.546 -1.659 -22.044 1.00 85.69 94 GLU A O 1
ATOM 717 N N . SER A 1 95 ? -1.435 -2.430 -20.260 1.00 85.50 95 SER A N 1
ATOM 718 C CA . SER A 1 95 ? -2.580 -3.080 -19.630 1.00 85.50 95 SER A CA 1
ATOM 719 C C . SER A 1 95 ? -2.742 -2.607 -18.187 1.00 85.50 95 SER A C 1
ATOM 721 O O . SER A 1 95 ? -1.851 -2.786 -17.354 1.00 85.50 95 SER A O 1
ATOM 723 N N . LYS A 1 96 ? -3.905 -2.041 -17.850 1.00 82.88 96 LYS A N 1
ATOM 724 C CA . LYS A 1 96 ? -4.167 -1.560 -16.487 1.00 82.88 96 LYS A CA 1
ATOM 725 C C . LYS A 1 96 ? -4.295 -2.716 -15.499 1.00 82.88 96 LYS A C 1
ATOM 727 O O . LYS A 1 96 ? -5.290 -3.442 -15.505 1.00 82.88 96 LYS A O 1
ATOM 732 N N . CYS A 1 97 ? -3.316 -2.834 -14.606 1.00 84.06 97 CYS A N 1
ATOM 733 C CA . CYS A 1 97 ? -3.367 -3.783 -13.501 1.00 84.06 97 CYS A CA 1
ATOM 734 C C . CYS A 1 97 ? -4.570 -3.551 -12.574 1.00 84.06 97 CYS A C 1
ATOM 736 O O . CYS A 1 97 ? -5.040 -2.429 -12.393 1.00 84.06 97 CYS A O 1
ATOM 738 N N . LYS A 1 98 ? -5.037 -4.639 -11.951 1.00 76.94 98 LYS A N 1
ATOM 739 C CA . LYS A 1 98 ? -6.259 -4.697 -11.126 1.00 76.94 98 LYS A CA 1
ATOM 740 C C . LYS A 1 98 ? -6.129 -3.952 -9.789 1.00 76.94 98 LYS A C 1
ATOM 742 O O . LYS A 1 98 ? -7.139 -3.537 -9.227 1.00 76.94 98 LYS A O 1
ATOM 747 N N . LEU A 1 99 ? -4.903 -3.822 -9.284 1.00 72.38 99 LEU A N 1
ATOM 748 C CA . LEU A 1 99 ? -4.560 -3.137 -8.043 1.00 72.38 99 LEU A CA 1
ATOM 749 C C . LEU A 1 99 ? -3.912 -1.794 -8.371 1.00 72.38 99 LEU A C 1
ATOM 751 O O . LEU A 1 99 ? -2.951 -1.743 -9.136 1.00 72.38 99 LEU A O 1
ATOM 755 N N . ASP A 1 100 ? -4.438 -0.723 -7.778 1.00 72.00 100 ASP A N 1
ATOM 756 C CA . ASP A 1 100 ? -3.972 0.644 -8.011 1.00 72.00 100 ASP A CA 1
ATOM 757 C C . ASP A 1 100 ? -3.429 1.255 -6.715 1.00 72.00 100 ASP A C 1
ATOM 759 O O . ASP A 1 100 ? -4.034 2.125 -6.091 1.00 72.00 100 ASP A O 1
ATOM 763 N N . TRP A 1 101 ? -2.304 0.702 -6.261 1.00 74.81 101 TRP A N 1
ATOM 764 C CA . TRP A 1 101 ? -1.586 1.182 -5.085 1.00 74.81 101 TRP A CA 1
ATOM 765 C C . TRP A 1 101 ? -0.587 2.260 -5.529 1.00 74.81 101 TRP A C 1
ATOM 767 O O . TRP A 1 101 ? 0.238 2.031 -6.420 1.00 74.81 101 TRP A O 1
ATOM 777 N N . GLY A 1 102 ? -0.674 3.439 -4.912 1.00 78.81 102 GLY A N 1
ATOM 778 C CA . GLY A 1 102 ? 0.352 4.473 -5.036 1.00 78.81 102 GLY A CA 1
ATOM 779 C C . GLY A 1 102 ? 1.628 4.017 -4.332 1.00 78.81 102 GLY A C 1
ATOM 780 O O . GLY A 1 102 ? 1.563 3.531 -3.202 1.00 78.81 102 GLY A O 1
ATOM 781 N N . ALA A 1 103 ? 2.768 4.151 -5.006 1.00 85.38 103 ALA A N 1
ATOM 782 C CA . ALA A 1 103 ? 4.066 3.832 -4.430 1.00 85.38 103 ALA A CA 1
ATOM 783 C C . ALA A 1 103 ? 4.674 5.079 -3.775 1.00 85.38 103 ALA A C 1
ATOM 785 O O . ALA A 1 103 ? 4.524 6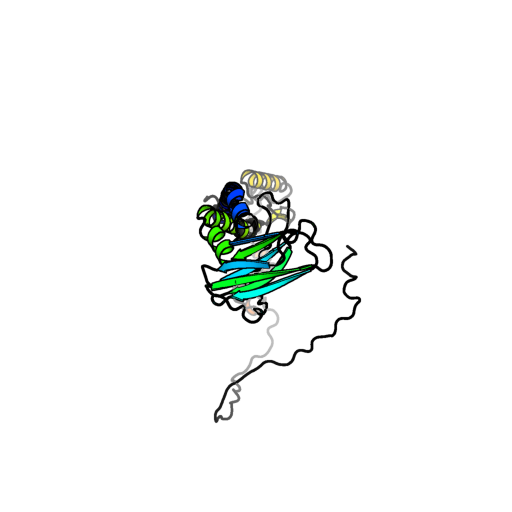.199 -4.272 1.00 85.38 103 ALA A O 1
ATOM 786 N N . MET A 1 104 ? 5.366 4.887 -2.655 1.00 87.81 104 MET A N 1
ATOM 787 C CA . MET A 1 104 ? 5.922 5.973 -1.848 1.00 87.81 104 MET A CA 1
ATOM 788 C C . MET A 1 104 ? 7.259 5.555 -1.247 1.00 87.81 104 MET A C 1
ATOM 790 O O . MET A 1 104 ? 7.430 4.407 -0.846 1.00 87.81 104 MET A O 1
ATOM 794 N N . SER A 1 105 ? 8.202 6.491 -1.163 1.00 88.69 105 SER A N 1
ATOM 795 C CA . SER A 1 105 ? 9.503 6.249 -0.531 1.00 88.69 105 SER A CA 1
ATOM 796 C C . SER A 1 105 ? 9.314 5.826 0.928 1.00 88.69 105 SER A C 1
ATOM 798 O O . SER A 1 105 ? 8.399 6.302 1.604 1.00 88.69 105 SER A O 1
ATOM 800 N N . ALA A 1 106 ? 10.195 4.966 1.446 1.00 84.94 106 ALA A N 1
ATOM 801 C CA . ALA A 1 106 ? 10.063 4.405 2.794 1.00 84.94 106 ALA A CA 1
ATOM 802 C C . ALA A 1 106 ? 10.148 5.452 3.930 1.00 84.94 106 ALA A C 1
ATOM 804 O O . ALA A 1 106 ? 9.799 5.161 5.072 1.00 84.94 106 ALA A O 1
ATOM 805 N N . ASP A 1 107 ? 10.608 6.672 3.634 1.00 81.56 107 ASP A N 1
ATOM 806 C CA . ASP A 1 107 ? 10.601 7.828 4.543 1.00 81.56 107 ASP A CA 1
ATOM 807 C C . ASP A 1 107 ? 9.354 8.730 4.400 1.00 81.56 107 ASP A C 1
ATOM 809 O O . ASP A 1 107 ? 9.193 9.687 5.159 1.00 81.56 107 ASP A O 1
ATOM 813 N N . GLY A 1 108 ? 8.485 8.447 3.425 1.00 80.94 108 GLY A N 1
ATOM 814 C CA . GLY A 1 108 ? 7.307 9.240 3.078 1.00 80.94 108 GLY A CA 1
ATOM 815 C C . GLY A 1 108 ? 7.599 10.604 2.442 1.00 80.94 108 GLY A C 1
ATOM 816 O O . GLY A 1 108 ? 6.689 11.429 2.396 1.00 80.94 108 GLY A O 1
ATOM 817 N N . SER A 1 109 ? 8.830 10.879 1.984 1.00 84.56 109 SER A N 1
ATOM 818 C CA . SER A 1 109 ? 9.200 12.196 1.430 1.00 84.56 109 SER A CA 1
ATOM 819 C C . SER A 1 109 ? 8.995 12.339 -0.082 1.00 84.56 109 SER A C 1
ATOM 821 O O . SER A 1 109 ? 8.902 13.463 -0.574 1.00 84.56 109 SER A O 1
ATOM 823 N N . VAL A 1 110 ? 8.900 11.219 -0.806 1.00 87.19 110 VAL A N 1
ATOM 824 C CA . VAL A 1 110 ? 8.712 11.159 -2.264 1.00 87.19 110 VAL A CA 1
ATOM 825 C C . VAL A 1 110 ? 7.513 10.271 -2.593 1.00 87.19 110 VAL A C 1
ATOM 827 O O . VAL A 1 110 ? 7.453 9.116 -2.164 1.00 87.19 110 VAL A O 1
ATOM 830 N N . GLU A 1 111 ? 6.582 10.815 -3.373 1.00 85.12 111 GLU A N 1
ATOM 831 C CA . GLU A 1 111 ? 5.502 10.089 -4.047 1.00 85.12 111 GLU A CA 1
ATOM 832 C C . GLU A 1 111 ? 5.939 9.784 -5.487 1.00 85.12 111 GLU A C 1
ATOM 834 O O . GLU A 1 111 ? 6.554 10.630 -6.139 1.00 85.12 111 GLU A O 1
ATOM 839 N N . TYR A 1 112 ? 5.654 8.575 -5.975 1.00 89.31 112 TYR A N 1
ATOM 840 C CA . TYR A 1 112 ? 6.099 8.127 -7.295 1.00 89.31 112 TYR A CA 1
ATOM 841 C C . TYR A 1 112 ? 4.961 8.142 -8.318 1.00 89.31 112 TYR A C 1
ATOM 843 O O . TYR A 1 112 ? 3.909 7.534 -8.105 1.00 89.31 112 TYR A O 1
ATOM 851 N N . THR A 1 113 ? 5.189 8.773 -9.470 1.00 88.88 113 THR A N 1
ATOM 852 C CA . THR A 1 113 ? 4.237 8.762 -10.585 1.00 88.88 113 THR A CA 1
ATOM 853 C C . THR A 1 113 ? 4.308 7.435 -11.339 1.00 88.88 113 THR A C 1
ATOM 855 O O . THR A 1 113 ? 5.390 6.908 -11.599 1.00 88.88 113 THR A O 1
ATOM 858 N N . ILE A 1 114 ? 3.145 6.880 -11.692 1.00 90.25 114 ILE A N 1
ATOM 859 C CA . ILE A 1 114 ? 3.040 5.688 -12.546 1.00 90.25 114 ILE A CA 1
ATOM 860 C C . ILE A 1 114 ? 3.220 6.142 -13.995 1.00 90.25 114 ILE A C 1
ATOM 862 O O . ILE A 1 114 ? 2.444 6.968 -14.472 1.00 90.25 114 ILE A O 1
ATOM 866 N N . LEU A 1 115 ? 4.224 5.597 -14.679 1.00 89.50 115 LEU A N 1
ATOM 867 C CA . LEU A 1 115 ? 4.581 5.975 -16.051 1.00 89.50 115 LEU A CA 1
ATOM 868 C C . LEU A 1 115 ? 4.000 5.019 -17.100 1.00 89.50 115 LEU A C 1
ATOM 870 O O . LEU A 1 115 ? 3.740 5.432 -18.220 1.00 89.50 115 LEU A O 1
ATOM 874 N N . GLY A 1 116 ? 3.784 3.757 -16.719 1.00 89.12 116 GLY A N 1
ATOM 875 C CA . GLY A 1 116 ? 3.202 2.708 -17.557 1.00 89.12 116 GLY A CA 1
ATOM 876 C C . GLY A 1 116 ? 2.932 1.439 -16.741 1.00 89.12 116 GLY A C 1
ATOM 877 O O . GLY A 1 116 ? 3.471 1.272 -15.638 1.00 89.12 116 GLY A O 1
ATOM 878 N N . SER A 1 117 ? 2.069 0.552 -17.245 1.00 91.81 117 SER A N 1
ATOM 879 C CA . SER A 1 117 ? 1.728 -0.714 -16.577 1.00 91.81 117 SER A CA 1
ATOM 880 C C . SER A 1 117 ? 1.431 -1.842 -17.564 1.00 91.81 117 SER A C 1
ATOM 882 O O . SER A 1 117 ? 0.689 -1.628 -18.522 1.00 91.81 117 SER A O 1
ATOM 884 N N . TRP A 1 118 ? 1.934 -3.046 -17.284 1.00 92.69 118 TRP A N 1
ATOM 885 C CA . TRP A 1 118 ? 1.879 -4.207 -18.181 1.00 92.69 118 TRP A CA 1
ATOM 886 C C . TRP A 1 118 ? 1.644 -5.516 -17.403 1.00 92.69 118 TRP A C 1
ATOM 888 O O . TRP A 1 118 ? 2.113 -5.666 -16.276 1.00 92.69 118 TRP A O 1
ATOM 898 N N . GLU A 1 119 ? 0.935 -6.477 -17.996 1.00 91.81 119 GLU A N 1
ATOM 899 C CA . GLU A 1 119 ? 0.770 -7.853 -17.500 1.00 91.81 119 GLU A CA 1
ATOM 900 C C . GLU A 1 119 ? 1.772 -8.737 -18.266 1.00 91.81 119 GLU A C 1
ATOM 902 O O . GLU A 1 119 ? 1.585 -9.017 -19.449 1.00 91.81 119 GLU A O 1
ATOM 907 N N . LEU A 1 120 ? 2.884 -9.100 -17.616 1.00 90.69 120 LEU A N 1
ATOM 908 C CA . LEU A 1 120 ? 4.039 -9.749 -18.248 1.00 90.69 120 LEU A CA 1
ATOM 909 C C . LEU A 1 120 ? 4.113 -11.243 -17.924 1.00 90.69 120 LEU A C 1
ATOM 911 O O . LEU A 1 120 ? 3.673 -11.710 -16.871 1.00 90.69 120 LEU A O 1
ATOM 915 N N . THR A 1 121 ? 4.732 -11.995 -18.829 1.00 90.44 121 THR A N 1
ATOM 916 C CA . THR A 1 121 ? 5.120 -13.396 -18.624 1.00 90.44 121 THR A CA 1
ATOM 917 C C . THR A 1 121 ? 6.591 -13.498 -18.227 1.00 90.44 121 THR A C 1
ATOM 919 O O . THR A 1 121 ? 7.354 -12.567 -18.446 1.00 90.44 121 THR A O 1
ATOM 922 N N . GLN A 1 122 ? 7.017 -14.642 -17.684 1.00 89.94 122 GLN A N 1
ATOM 923 C CA . GLN A 1 122 ? 8.434 -14.896 -17.401 1.00 89.94 122 GLN A CA 1
ATOM 924 C C . GLN A 1 122 ? 9.282 -14.773 -18.686 1.00 89.94 122 GLN A C 1
ATOM 926 O O . GLN A 1 122 ? 9.005 -15.469 -19.665 1.00 89.94 122 GLN A O 1
ATOM 931 N N . GLY A 1 123 ? 10.310 -13.918 -18.681 1.00 89.81 123 GLY A N 1
ATOM 932 C CA . GLY A 1 123 ? 11.123 -13.612 -19.865 1.00 89.81 123 GLY A CA 1
ATOM 933 C C . GLY A 1 123 ? 12.085 -12.433 -19.678 1.00 89.81 123 GLY A C 1
ATOM 934 O O . GLY A 1 123 ? 12.150 -11.835 -18.607 1.00 89.81 123 GLY A O 1
ATOM 935 N N . ASP A 1 124 ? 12.835 -12.091 -20.727 1.00 91.31 124 ASP A N 1
ATOM 936 C CA . ASP A 1 124 ? 13.650 -10.872 -20.782 1.00 91.31 124 ASP A CA 1
ATOM 937 C C . ASP A 1 124 ? 12.886 -9.769 -21.529 1.00 91.31 124 ASP A C 1
ATOM 939 O O . ASP A 1 124 ? 12.318 -10.010 -22.595 1.00 91.31 124 ASP A O 1
ATOM 943 N N . TYR A 1 125 ? 12.898 -8.547 -20.995 1.00 91.94 125 TYR A N 1
ATOM 944 C CA . TYR A 1 125 ? 12.252 -7.384 -21.608 1.00 91.94 125 TYR A CA 1
ATOM 945 C C . TYR A 1 125 ? 13.224 -6.209 -21.720 1.00 91.94 125 TYR A C 1
ATOM 947 O O . TYR A 1 125 ? 14.034 -5.962 -20.827 1.00 91.94 125 TYR A O 1
ATOM 955 N N . LEU A 1 126 ? 13.135 -5.451 -22.811 1.00 92.25 126 LEU A N 1
ATOM 956 C CA . LEU A 1 126 ? 13.873 -4.210 -23.011 1.00 92.25 126 LEU A CA 1
ATOM 957 C C . LEU A 1 126 ? 12.963 -3.033 -22.653 1.00 92.25 126 LEU A C 1
ATOM 959 O O . LEU A 1 126 ? 12.040 -2.701 -23.401 1.00 92.25 126 LEU A O 1
ATOM 963 N N . LEU A 1 127 ? 13.240 -2.414 -21.506 1.00 91.62 127 LEU A N 1
ATOM 964 C CA . LEU A 1 127 ? 12.659 -1.135 -21.105 1.00 91.62 127 LEU A CA 1
ATOM 965 C C . LEU A 1 127 ? 13.376 -0.023 -21.880 1.00 91.62 127 LEU A C 1
ATOM 967 O O . LEU A 1 127 ? 14.609 0.010 -21.884 1.00 91.62 127 LEU A O 1
ATOM 971 N N . ARG A 1 128 ? 12.633 0.885 -22.514 1.00 90.44 128 ARG A N 1
ATOM 972 C CA . ARG A 1 128 ? 13.173 2.070 -23.198 1.00 90.44 128 ARG A CA 1
ATOM 973 C C . ARG A 1 128 ? 12.417 3.321 -22.769 1.00 90.44 128 ARG A C 1
ATOM 975 O O . ARG A 1 128 ? 11.194 3.310 -22.656 1.00 90.44 128 ARG A O 1
ATOM 982 N N . ILE A 1 129 ? 13.162 4.398 -22.567 1.00 89.81 129 ILE A N 1
ATOM 983 C CA . ILE A 1 129 ? 12.655 5.706 -22.161 1.00 89.81 129 ILE A CA 1
ATOM 984 C C . ILE A 1 129 ? 12.794 6.666 -23.349 1.00 89.81 129 ILE A C 1
ATOM 986 O O . ILE A 1 129 ? 13.823 6.658 -24.023 1.00 89.81 129 ILE A O 1
ATOM 990 N N . ASP A 1 130 ? 11.773 7.485 -23.597 1.00 87.62 130 ASP A N 1
ATOM 991 C CA . ASP A 1 130 ? 11.826 8.609 -24.537 1.00 87.62 130 ASP A CA 1
ATOM 992 C C . ASP A 1 130 ? 11.327 9.871 -23.810 1.00 87.62 130 ASP A C 1
ATOM 994 O O . ASP A 1 130 ? 10.183 9.918 -23.354 1.00 87.62 130 ASP A O 1
ATOM 998 N N . CYS A 1 131 ? 12.205 10.856 -23.606 1.00 85.00 131 CYS A N 1
ATOM 999 C CA . CYS A 1 131 ? 11.928 12.054 -22.802 1.00 85.00 131 CYS A CA 1
ATOM 1000 C C . CYS A 1 131 ? 11.506 13.221 -23.704 1.00 85.00 131 CYS A C 1
ATOM 1002 O O . CYS A 1 131 ? 12.198 13.518 -24.679 1.00 85.00 131 CYS A O 1
ATOM 1004 N N . ASP A 1 132 ? 10.479 13.987 -23.325 1.00 79.69 132 ASP A N 1
ATOM 1005 C CA . ASP A 1 132 ? 10.027 15.187 -24.060 1.00 79.69 132 ASP A CA 1
ATOM 1006 C C . ASP A 1 132 ? 10.945 16.416 -23.810 1.00 79.69 132 ASP A C 1
ATOM 1008 O O . ASP A 1 132 ? 10.520 17.573 -23.745 1.00 79.69 132 ASP A O 1
ATOM 1012 N N . GLY A 1 133 ? 12.255 16.185 -23.664 1.00 78.31 133 GLY A N 1
ATOM 1013 C CA . GLY A 1 133 ? 13.225 17.205 -23.277 1.00 78.31 133 GLY A CA 1
ATOM 1014 C C . GLY A 1 133 ? 14.642 16.669 -23.081 1.00 78.31 133 GLY A C 1
ATOM 1015 O O . GLY A 1 133 ? 15.227 16.062 -23.976 1.00 78.31 133 GLY A O 1
ATOM 1016 N N . ALA A 1 134 ? 15.229 16.954 -21.919 1.00 71.31 134 ALA A N 1
ATOM 1017 C CA . ALA A 1 134 ? 16.551 16.472 -21.529 1.00 71.31 134 ALA A CA 1
ATOM 1018 C C . ALA A 1 134 ? 16.451 15.834 -20.141 1.00 71.31 134 ALA A C 1
ATOM 1020 O O . ALA A 1 134 ? 16.362 16.564 -19.157 1.00 71.31 134 ALA A O 1
ATOM 1021 N N . CYS A 1 135 ? 16.469 14.499 -20.086 1.00 70.31 135 CYS A N 1
ATOM 1022 C CA . CYS A 1 135 ? 16.239 13.719 -18.869 1.00 70.31 135 CYS A CA 1
ATOM 1023 C C . CYS A 1 135 ? 17.288 14.067 -17.787 1.00 70.31 135 CYS A C 1
ATOM 1025 O O . CYS A 1 135 ? 18.468 13.713 -17.887 1.00 70.31 135 CYS A O 1
ATOM 1027 N N . ALA A 1 136 ? 16.891 14.811 -16.757 1.00 66.50 136 ALA A N 1
ATOM 1028 C CA . ALA A 1 136 ? 17.791 15.548 -15.875 1.00 66.50 136 ALA A CA 1
ATOM 1029 C C . ALA A 1 136 ? 17.895 14.901 -14.484 1.00 66.50 136 ALA A C 1
ATOM 1031 O O . ALA A 1 136 ? 17.428 15.448 -13.484 1.00 66.50 136 ALA A O 1
ATOM 1032 N N . ASN A 1 137 ? 18.617 13.776 -14.407 1.00 69.81 137 ASN A N 1
ATOM 1033 C CA . ASN A 1 137 ? 18.708 12.877 -13.237 1.00 69.81 137 ASN A CA 1
ATOM 1034 C C . ASN A 1 137 ? 17.403 12.104 -12.945 1.00 69.81 137 ASN A C 1
ATOM 1036 O O . ASN A 1 137 ? 17.214 11.577 -11.845 1.00 69.81 137 ASN A O 1
ATOM 1040 N N . GLU A 1 138 ? 16.505 12.024 -13.926 1.00 84.44 138 GLU A N 1
ATOM 1041 C CA . GLU A 1 138 ? 15.310 11.189 -13.857 1.00 84.44 138 GLU A CA 1
ATOM 1042 C C . GLU A 1 138 ? 15.689 9.704 -13.850 1.00 84.44 138 GLU A C 1
ATOM 1044 O O . GLU A 1 138 ? 16.445 9.212 -14.691 1.00 84.44 138 GLU A O 1
ATOM 1049 N N . THR A 1 139 ? 15.145 8.983 -12.875 1.00 89.06 139 THR A N 1
ATOM 1050 C CA . THR A 1 139 ? 15.323 7.540 -12.713 1.00 89.06 139 THR A CA 1
ATOM 1051 C C . THR A 1 139 ? 13.963 6.859 -12.749 1.00 89.06 139 THR A C 1
ATOM 1053 O O . THR A 1 139 ? 13.003 7.340 -12.147 1.00 89.06 139 THR A O 1
ATOM 1056 N N . VAL A 1 140 ? 13.888 5.747 -13.478 1.00 91.88 140 VAL A N 1
ATOM 1057 C CA . VAL A 1 140 ? 12.682 4.928 -13.629 1.00 91.88 140 VAL A CA 1
ATOM 1058 C C . VAL A 1 140 ? 12.936 3.557 -13.016 1.00 91.88 140 VAL A C 1
ATOM 1060 O O . VAL A 1 140 ? 13.949 2.920 -13.304 1.00 91.88 140 VAL A O 1
ATOM 1063 N N . TRP A 1 141 ? 12.014 3.093 -12.177 1.00 93.19 141 TRP A N 1
ATOM 1064 C CA . TRP A 1 141 ? 12.068 1.787 -11.517 1.00 93.19 141 TRP A CA 1
ATOM 1065 C C . TRP A 1 141 ? 10.972 0.875 -12.063 1.00 93.19 141 TRP A C 1
ATOM 1067 O O . TRP A 1 141 ? 9.801 1.255 -12.058 1.00 93.19 141 TRP A O 1
ATOM 1077 N N . LEU A 1 142 ? 11.342 -0.332 -12.499 1.00 93.12 142 LEU A N 1
ATOM 1078 C CA . LEU A 1 142 ? 10.394 -1.380 -12.878 1.00 93.12 142 LEU A CA 1
ATOM 1079 C C . LEU A 1 142 ? 10.188 -2.337 -11.695 1.00 93.12 142 LEU A C 1
ATOM 1081 O O . LEU A 1 142 ? 11.143 -2.947 -11.204 1.00 93.12 142 LEU A O 1
ATOM 1085 N N . THR A 1 143 ? 8.941 -2.472 -11.243 1.00 92.19 143 THR A N 1
ATOM 1086 C CA . THR A 1 143 ? 8.565 -3.280 -10.070 1.00 92.19 143 THR A CA 1
ATOM 1087 C C . THR A 1 143 ? 7.334 -4.150 -10.329 1.00 92.19 143 THR A C 1
ATOM 1089 O O . THR A 1 143 ? 6.487 -3.806 -11.159 1.00 92.19 143 THR A O 1
ATOM 1092 N N . SER A 1 144 ? 7.242 -5.278 -9.622 1.00 91.44 144 SER A N 1
ATOM 1093 C CA . SER A 1 144 ? 6.112 -6.213 -9.622 1.00 91.44 144 SER A CA 1
ATOM 1094 C C . SER A 1 144 ? 5.097 -5.842 -8.538 1.00 91.44 144 SER A C 1
ATOM 1096 O O . SER A 1 144 ? 5.361 -5.964 -7.341 1.00 91.44 144 SER A O 1
ATOM 1098 N N . ILE A 1 145 ? 3.882 -5.473 -8.944 1.00 90.31 145 ILE A N 1
ATOM 1099 C CA . ILE A 1 145 ? 2.809 -5.120 -7.996 1.00 90.31 145 ILE A CA 1
ATOM 1100 C C . ILE A 1 145 ? 2.297 -6.349 -7.244 1.00 90.31 145 ILE A C 1
ATOM 1102 O O . ILE A 1 145 ? 1.951 -6.246 -6.070 1.00 90.31 145 ILE A O 1
ATOM 1106 N N . ASP A 1 146 ? 2.320 -7.518 -7.881 1.00 88.19 146 ASP A N 1
ATOM 1107 C CA . ASP A 1 146 ? 1.887 -8.768 -7.250 1.00 88.19 146 ASP A CA 1
ATOM 1108 C C . ASP A 1 146 ? 2.886 -9.226 -6.163 1.00 88.19 146 ASP A C 1
ATOM 1110 O O . ASP A 1 146 ? 2.485 -9.794 -5.148 1.00 88.19 146 ASP A O 1
ATOM 1114 N N . ALA A 1 147 ? 4.179 -8.897 -6.312 1.00 85.69 147 ALA A N 1
ATOM 1115 C CA . ALA A 1 147 ? 5.186 -9.095 -5.265 1.00 85.69 147 ALA A CA 1
ATOM 1116 C C . ALA A 1 147 ? 5.033 -8.068 -4.129 1.00 85.69 147 ALA A C 1
ATOM 1118 O O . ALA A 1 147 ? 5.119 -8.432 -2.959 1.00 85.69 147 ALA A O 1
ATOM 1119 N N . MET A 1 148 ? 4.722 -6.807 -4.457 1.00 85.38 148 MET A N 1
ATOM 1120 C CA . MET A 1 148 ? 4.417 -5.766 -3.469 1.00 85.38 148 MET A CA 1
ATOM 1121 C C . MET A 1 148 ? 3.169 -6.098 -2.628 1.00 85.38 148 MET A C 1
ATOM 1123 O O . MET A 1 148 ? 3.198 -5.935 -1.408 1.00 85.38 148 MET A O 1
ATOM 1127 N N . GLU A 1 149 ? 2.090 -6.618 -3.233 1.00 84.88 149 GLU A N 1
ATOM 1128 C CA . GLU A 1 149 ? 0.969 -7.201 -2.474 1.00 84.88 149 GLU A CA 1
ATOM 1129 C C . GLU A 1 149 ? 1.453 -8.398 -1.643 1.00 84.88 149 GLU A C 1
ATOM 1131 O O . GLU A 1 149 ? 1.136 -8.494 -0.455 1.00 84.88 149 GLU A O 1
ATOM 1136 N N . GLY A 1 150 ? 2.249 -9.280 -2.256 1.00 84.31 150 GLY A N 1
ATOM 1137 C CA . GLY A 1 150 ? 2.842 -10.456 -1.633 1.00 84.31 150 GLY A CA 1
ATOM 1138 C C . GLY A 1 150 ? 3.542 -10.150 -0.310 1.00 84.31 150 GLY A C 1
ATOM 1139 O O . GLY A 1 150 ? 3.168 -10.727 0.709 1.00 84.31 150 GLY A O 1
ATOM 1140 N N . ASP A 1 151 ? 4.513 -9.241 -0.278 1.00 84.44 151 ASP A N 1
ATOM 1141 C CA . ASP A 1 151 ? 5.279 -8.929 0.937 1.00 84.44 151 ASP A CA 1
ATOM 1142 C C . ASP A 1 151 ? 4.414 -8.296 2.039 1.00 84.44 151 ASP A C 1
ATOM 1144 O O . ASP A 1 151 ? 4.510 -8.670 3.216 1.00 84.44 151 ASP A O 1
ATOM 1148 N N . ILE A 1 152 ? 3.498 -7.399 1.662 1.00 85.25 152 ILE A N 1
ATOM 1149 C CA . ILE A 1 152 ? 2.580 -6.729 2.595 1.00 85.25 152 ILE A CA 1
ATOM 1150 C C . ILE A 1 152 ? 1.590 -7.733 3.213 1.00 85.25 152 ILE A C 1
ATOM 1152 O O . ILE A 1 152 ? 1.327 -7.678 4.418 1.00 85.25 152 ILE A O 1
ATOM 1156 N N . MET A 1 153 ? 1.068 -8.677 2.422 1.00 83.50 153 MET A N 1
ATOM 1157 C CA . MET A 1 153 ? 0.116 -9.699 2.878 1.00 83.50 153 MET A CA 1
ATOM 1158 C C . MET A 1 153 ? 0.789 -10.873 3.604 1.00 83.50 153 MET A C 1
ATOM 1160 O O . MET A 1 153 ? 0.217 -11.411 4.556 1.00 83.50 153 MET A O 1
ATOM 1164 N N . ASN A 1 154 ? 1.997 -11.271 3.191 1.00 84.56 154 ASN A N 1
ATOM 1165 C CA . ASN A 1 154 ? 2.756 -12.354 3.821 1.00 84.56 154 ASN A CA 1
ATOM 1166 C C . ASN A 1 154 ? 3.343 -11.947 5.178 1.00 84.56 154 ASN A C 1
ATOM 1168 O O . ASN A 1 154 ? 3.564 -12.823 6.017 1.00 84.56 154 ASN A O 1
ATOM 1172 N N . SER A 1 155 ? 3.571 -10.650 5.429 1.00 86.12 155 SER A N 1
ATOM 1173 C CA . SER A 1 155 ? 4.016 -10.137 6.730 1.00 86.12 155 SER A CA 1
ATOM 1174 C C . SER A 1 155 ? 2.962 -10.402 7.824 1.00 86.12 155 SER A C 1
ATOM 1176 O O . SER A 1 155 ? 1.936 -9.712 7.892 1.00 86.12 155 SER A O 1
ATOM 1178 N N . PRO A 1 156 ? 3.178 -11.363 8.753 1.00 86.81 156 PRO A N 1
ATOM 1179 C CA . PRO A 1 156 ? 2.106 -11.806 9.648 1.00 86.81 156 PRO A CA 1
ATOM 1180 C C . PRO A 1 156 ? 1.700 -10.732 10.661 1.00 86.81 156 PRO A C 1
ATOM 1182 O O . PRO A 1 156 ? 0.562 -10.713 11.124 1.00 86.81 156 PRO A O 1
ATOM 1185 N N . MET A 1 157 ? 2.625 -9.829 11.004 1.00 87.50 157 MET A N 1
ATOM 1186 C CA . MET A 1 157 ? 2.367 -8.707 11.911 1.00 87.50 157 MET A CA 1
ATOM 1187 C C . MET A 1 157 ? 1.580 -7.584 11.231 1.00 87.50 157 MET A C 1
ATOM 1189 O O . MET A 1 157 ? 0.720 -6.994 11.881 1.00 87.50 157 MET A O 1
ATOM 1193 N N . VAL A 1 158 ? 1.808 -7.331 9.937 1.00 87.56 158 VAL A N 1
ATOM 1194 C CA . VAL A 1 158 ? 0.997 -6.387 9.151 1.00 87.56 158 VAL A CA 1
ATOM 1195 C C . VAL A 1 158 ? -0.422 -6.932 8.993 1.00 87.56 158 VAL A C 1
ATOM 1197 O O . VAL A 1 158 ? -1.379 -6.244 9.347 1.00 87.56 158 VAL A O 1
ATOM 1200 N N . TYR A 1 159 ? -0.577 -8.192 8.574 1.00 89.50 159 TYR A N 1
ATOM 1201 C CA . TYR A 1 159 ? -1.894 -8.816 8.422 1.00 89.50 159 TYR A CA 1
ATOM 1202 C C . TYR A 1 159 ? -2.694 -8.847 9.740 1.00 89.50 159 TYR A C 1
ATOM 1204 O O . TYR A 1 159 ? -3.862 -8.441 9.783 1.00 89.50 159 TYR A O 1
ATOM 1212 N N . LEU A 1 160 ? -2.076 -9.283 10.848 1.00 89.75 160 LEU A N 1
ATOM 1213 C CA . LEU A 1 160 ? -2.735 -9.318 12.160 1.00 89.75 160 LEU A CA 1
ATOM 1214 C C . LEU A 1 160 ? -2.994 -7.914 12.726 1.00 89.75 160 LEU A C 1
ATOM 1216 O O . LEU A 1 160 ? -4.074 -7.675 13.264 1.00 89.75 160 LEU A O 1
ATOM 1220 N N . GLY A 1 161 ? -2.051 -6.978 12.593 1.00 90.56 161 GLY A N 1
ATOM 1221 C CA . GLY A 1 161 ? -2.216 -5.601 13.066 1.00 90.56 161 GLY A CA 1
ATOM 1222 C C . GLY A 1 161 ? -3.300 -4.846 12.299 1.00 90.56 161 GLY A C 1
ATOM 1223 O O . GLY A 1 161 ? -4.176 -4.227 12.907 1.00 90.56 161 GLY A O 1
ATOM 1224 N N . GLY A 1 162 ? -3.299 -4.966 10.970 1.00 89.69 162 GLY A N 1
ATOM 1225 C CA . GLY A 1 162 ? -4.267 -4.338 10.074 1.00 89.69 162 GLY A CA 1
ATOM 1226 C C . GLY A 1 162 ? -5.677 -4.875 10.295 1.00 89.69 162 GLY A C 1
ATOM 1227 O O . GLY A 1 162 ? -6.595 -4.101 10.565 1.00 89.69 162 GLY A O 1
ATOM 1228 N N . SER A 1 163 ? -5.851 -6.201 10.295 1.00 91.25 163 SER A N 1
ATOM 1229 C CA . SER A 1 163 ? -7.157 -6.820 10.570 1.00 91.25 163 SER A CA 1
ATOM 1230 C C . SER A 1 163 ? -7.695 -6.472 11.967 1.00 91.25 163 SER A C 1
ATOM 1232 O O . SER A 1 163 ? -8.875 -6.140 12.098 1.00 91.25 163 SER A O 1
ATOM 1234 N N . LEU A 1 164 ? -6.848 -6.452 13.004 1.00 92.94 164 LEU A N 1
ATOM 1235 C CA . LEU A 1 164 ? -7.240 -6.055 14.362 1.00 92.94 164 LEU A CA 1
ATOM 1236 C C . LEU A 1 164 ? -7.602 -4.559 14.460 1.00 92.94 164 LEU A C 1
ATOM 1238 O O . LEU A 1 164 ? -8.571 -4.207 15.140 1.00 92.94 164 LEU A O 1
ATOM 1242 N N . CYS A 1 165 ? -6.876 -3.692 13.747 1.00 93.62 165 CYS A N 1
ATOM 1243 C CA . CYS A 1 165 ? -7.159 -2.260 13.651 1.00 93.62 165 CYS A CA 1
ATOM 1244 C C . CYS A 1 165 ? -8.509 -2.005 12.959 1.00 93.62 165 CYS A C 1
ATOM 1246 O O . CYS A 1 165 ? -9.380 -1.342 13.527 1.00 93.62 165 CYS A O 1
ATOM 1248 N N . CYS A 1 166 ? -8.734 -2.609 11.786 1.00 92.81 166 CYS A N 1
ATOM 1249 C CA . CYS A 1 166 ? -9.994 -2.522 11.047 1.00 92.81 166 CYS A CA 1
ATOM 1250 C C . CYS A 1 166 ? -11.182 -3.053 11.863 1.00 92.81 166 CYS A C 1
ATOM 1252 O O . CYS A 1 166 ? -12.229 -2.407 11.906 1.00 92.81 166 CYS A O 1
ATOM 1254 N N . LEU A 1 167 ? -11.026 -4.177 12.574 1.00 92.94 167 LEU A N 1
ATOM 1255 C CA . LEU A 1 167 ? -12.050 -4.672 13.503 1.00 92.94 167 LEU A CA 1
ATOM 1256 C C . LEU A 1 167 ? -12.354 -3.655 14.613 1.00 92.94 167 LEU A C 1
ATOM 1258 O O . LEU A 1 167 ? -13.520 -3.457 14.948 1.00 92.94 167 LEU A O 1
ATOM 1262 N N . GLY A 1 168 ? -11.340 -2.968 15.147 1.00 93.00 168 GLY A N 1
ATOM 1263 C CA . GLY A 1 168 ? -11.528 -1.857 16.081 1.00 93.00 168 GLY A CA 1
ATOM 1264 C C . GLY A 1 168 ? -12.366 -0.717 15.488 1.00 93.00 168 GLY A C 1
ATOM 1265 O O . GLY A 1 168 ? -13.359 -0.307 16.095 1.00 93.00 168 GLY A O 1
ATOM 1266 N N . ILE A 1 169 ? -12.014 -0.265 14.279 1.00 93.19 169 ILE A N 1
ATOM 1267 C CA . ILE A 1 169 ? -12.694 0.823 13.553 1.00 93.19 169 ILE A CA 1
ATOM 1268 C C . ILE A 1 169 ? -14.157 0.471 13.244 1.00 93.19 169 ILE A C 1
ATOM 1270 O O . ILE A 1 169 ? -15.037 1.291 13.491 1.00 93.19 169 ILE A O 1
ATOM 1274 N N . PHE A 1 170 ? -14.452 -0.741 12.761 1.00 93.69 170 PHE A N 1
ATOM 1275 C CA . PHE A 1 170 ? -15.825 -1.144 12.425 1.00 93.69 170 PHE A CA 1
ATOM 1276 C C . PHE A 1 170 ? -16.694 -1.453 13.655 1.00 93.69 170 PHE A C 1
ATOM 1278 O O . PHE A 1 170 ? -17.895 -1.172 13.647 1.00 93.69 170 PHE A O 1
ATOM 1285 N N . LEU A 1 171 ? -16.124 -2.013 14.729 1.00 91.56 171 LEU A N 1
ATOM 1286 C CA . LEU A 1 171 ? -16.892 -2.366 15.929 1.00 91.56 171 LEU A CA 1
ATOM 1287 C C . LEU A 1 171 ? -17.193 -1.162 16.833 1.00 91.56 171 LEU A C 1
ATOM 1289 O O . LEU A 1 171 ? -18.227 -1.168 17.502 1.00 91.56 171 LEU A O 1
ATOM 1293 N N . MET A 1 172 ? -16.354 -0.121 16.839 1.00 90.94 172 MET A N 1
ATOM 1294 C CA . MET A 1 172 ? -16.560 1.074 17.669 1.00 90.94 172 MET A CA 1
ATOM 1295 C C . MET A 1 172 ? -17.903 1.804 17.412 1.00 90.94 172 MET A C 1
ATOM 1297 O O . MET A 1 172 ? -18.642 2.006 18.383 1.00 90.94 172 MET A O 1
ATOM 1301 N N . PRO A 1 173 ? -18.300 2.162 16.168 1.00 89.81 173 PRO A N 1
ATOM 1302 C CA . PRO A 1 173 ? -19.588 2.815 15.913 1.00 89.81 173 PRO A CA 1
ATOM 1303 C C . PRO A 1 173 ? -20.776 1.887 16.206 1.00 89.81 173 PRO A C 1
ATOM 1305 O O . PRO A 1 173 ? -21.761 2.325 16.803 1.00 89.81 173 PRO A O 1
ATOM 1308 N N . LEU A 1 174 ? -20.669 0.591 15.883 1.00 89.38 174 LEU A N 1
ATOM 1309 C CA . LEU A 1 174 ? -21.686 -0.412 16.226 1.00 89.38 174 LEU A CA 1
ATOM 1310 C C . LEU A 1 174 ? -21.904 -0.503 17.745 1.00 89.38 174 LEU A C 1
ATOM 1312 O O . LEU A 1 174 ? -23.046 -0.509 18.212 1.00 89.38 174 LEU A O 1
ATOM 1316 N N . ALA A 1 175 ? -20.825 -0.518 18.531 1.00 88.81 175 ALA A N 1
ATOM 1317 C CA . ALA A 1 175 ? -20.896 -0.533 19.988 1.00 88.81 175 ALA A CA 1
ATOM 1318 C C . ALA A 1 175 ? -21.504 0.761 20.554 1.00 88.81 175 ALA A C 1
ATOM 1320 O O . ALA A 1 175 ? -22.327 0.695 21.470 1.00 88.81 175 ALA A O 1
ATOM 1321 N N . GLY A 1 176 ? -21.163 1.922 19.981 1.00 86.81 176 GLY A N 1
ATOM 1322 C CA . GLY A 1 176 ? -21.748 3.218 20.336 1.00 86.81 176 GLY A CA 1
ATOM 1323 C C . GLY A 1 176 ? -23.265 3.265 20.121 1.00 86.81 176 GLY A C 1
ATOM 1324 O O . GLY A 1 176 ? -24.011 3.610 21.040 1.00 86.81 176 GLY A O 1
ATOM 1325 N N . VAL A 1 177 ? -23.738 2.827 18.950 1.00 89.00 177 VAL A N 1
ATOM 1326 C CA . VAL A 1 177 ? -25.172 2.755 18.611 1.00 89.00 177 VAL A CA 1
ATOM 1327 C C . VAL A 1 177 ? -25.920 1.786 19.538 1.00 89.00 177 VAL A C 1
ATOM 1329 O O . VAL A 1 177 ? -26.960 2.138 20.101 1.00 89.00 177 VAL A O 1
ATOM 1332 N N . LEU A 1 178 ? -25.372 0.588 19.779 1.00 86.31 178 LEU A N 1
ATOM 1333 C CA . LEU A 1 178 ? -25.942 -0.373 20.733 1.00 86.31 178 LEU A CA 1
ATOM 1334 C C . LEU A 1 178 ? -25.981 0.184 22.165 1.00 86.31 178 LEU A C 1
ATOM 1336 O O . LEU A 1 178 ? -26.943 -0.059 22.900 1.00 86.31 178 LEU A O 1
ATOM 1340 N N . GLN A 1 179 ? -24.966 0.951 22.567 1.00 83.06 179 GLN A N 1
ATOM 1341 C CA . GLN A 1 179 ? -24.930 1.601 23.871 1.00 83.06 179 GLN A CA 1
ATOM 1342 C C . GLN A 1 179 ? -26.013 2.684 23.985 1.00 83.06 179 GLN A C 1
ATOM 1344 O O . GLN A 1 179 ? -26.737 2.674 24.982 1.00 83.06 179 GLN A O 1
ATOM 1349 N N . ALA A 1 180 ? -26.193 3.543 22.979 1.00 82.31 180 ALA A N 1
ATOM 1350 C CA . ALA A 1 180 ? -27.242 4.567 22.960 1.00 82.31 180 ALA A CA 1
ATOM 1351 C C . ALA A 1 180 ? -28.652 3.955 23.089 1.00 82.31 180 ALA A C 1
ATOM 1353 O O . ALA A 1 180 ? -29.400 4.296 24.010 1.00 82.31 180 ALA A O 1
ATOM 1354 N N . PHE A 1 181 ? -28.988 2.948 22.272 1.00 81.25 181 PHE A N 1
ATOM 1355 C CA . PHE A 1 181 ? -30.273 2.242 22.387 1.00 81.25 181 PHE A CA 1
ATOM 1356 C C . PHE A 1 181 ? -30.462 1.536 23.744 1.00 81.25 181 PHE A C 1
ATOM 1358 O O . PHE A 1 181 ? -31.588 1.433 24.235 1.00 81.25 181 PHE A O 1
ATOM 1365 N N . SER A 1 182 ? -29.381 1.082 24.393 1.00 73.75 182 SER A N 1
ATOM 1366 C CA . SER A 1 182 ? -29.443 0.499 25.746 1.00 73.75 182 SER A CA 1
ATOM 1367 C C . SER A 1 182 ? -29.701 1.526 26.860 1.00 73.75 182 SER A C 1
ATOM 1369 O O . SER A 1 182 ? -30.125 1.148 27.956 1.00 73.75 182 SER A O 1
ATOM 1371 N N . GLN A 1 183 ? -29.441 2.812 26.602 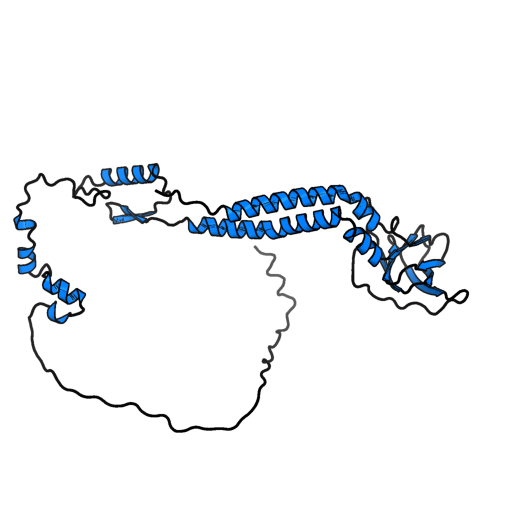1.00 67.81 183 GLN A N 1
ATOM 1372 C CA . GLN A 1 183 ? -29.677 3.904 27.546 1.00 67.81 183 GLN A CA 1
ATOM 1373 C C . GLN A 1 183 ? -31.084 4.486 27.381 1.00 67.81 183 GLN A C 1
ATOM 1375 O O . GLN A 1 183 ? -31.785 4.617 28.382 1.00 67.81 183 GLN A O 1
ATOM 1380 N N . ASN A 1 184 ? -31.554 4.703 26.147 1.00 61.97 184 ASN A N 1
ATOM 1381 C CA . ASN A 1 184 ? -32.895 5.253 25.892 1.00 61.97 184 ASN A CA 1
ATOM 1382 C C . ASN A 1 184 ? -34.029 4.366 26.446 1.00 61.97 184 ASN A C 1
ATOM 1384 O O . ASN A 1 184 ? -35.067 4.875 26.858 1.00 61.97 184 ASN A O 1
ATOM 1388 N N . ARG A 1 185 ? -33.815 3.046 26.570 1.00 58.62 185 ARG A N 1
ATOM 1389 C CA . ARG A 1 185 ? -34.760 2.117 27.231 1.00 58.62 185 ARG A CA 1
ATOM 1390 C C . ARG A 1 185 ? -34.956 2.347 28.744 1.00 58.62 185 ARG A C 1
ATOM 1392 O O . ARG A 1 185 ? -35.695 1.586 29.360 1.00 58.62 185 ARG A O 1
ATOM 1399 N N . LYS A 1 186 ? -34.286 3.329 29.362 1.00 55.06 186 LYS A N 1
ATOM 1400 C CA . LYS A 1 186 ? -34.323 3.573 30.818 1.00 55.06 186 LYS A CA 1
ATOM 1401 C C . LYS A 1 186 ? -35.206 4.730 31.261 1.00 55.06 186 LYS A C 1
ATOM 1403 O O . LYS A 1 186 ? -35.436 4.857 32.457 1.00 55.06 186 LYS A O 1
ATOM 1408 N N . GLN A 1 187 ? -35.723 5.544 30.343 1.00 54.88 187 GLN A N 1
ATOM 1409 C CA . GLN A 1 187 ? -36.725 6.560 30.676 1.00 54.88 187 GLN A CA 1
ATOM 1410 C C . GLN A 1 187 ? -38.123 5.932 30.791 1.00 54.88 187 GLN A C 1
ATOM 1412 O O . GLN A 1 187 ? -39.079 6.351 30.145 1.00 54.88 187 GLN A O 1
ATOM 1417 N N . SER A 1 188 ? -38.244 4.911 31.646 1.00 55.00 188 SER A N 1
ATOM 1418 C CA . SER A 1 188 ? -39.526 4.440 32.169 1.00 55.00 188 SER A CA 1
ATOM 1419 C C . SER A 1 188 ? -40.039 5.465 33.183 1.00 55.00 188 SER A C 1
ATOM 1421 O O . SER A 1 188 ? -39.943 5.258 34.392 1.00 55.00 188 SER A O 1
ATOM 1423 N N . LEU A 1 189 ? -40.500 6.606 32.665 1.00 58.59 189 LEU A N 1
ATOM 1424 C CA . LEU A 1 189 ? -41.043 7.728 33.426 1.00 58.59 189 LEU A CA 1
ATOM 1425 C C . LEU A 1 189 ? -42.246 7.254 34.244 1.00 58.59 189 LEU A C 1
ATOM 1427 O O . LEU A 1 189 ? -43.330 7.032 33.703 1.00 58.59 189 LEU A O 1
ATOM 1431 N N . MET A 1 190 ? -42.047 7.084 35.550 1.00 61.50 190 MET A N 1
ATOM 1432 C CA . MET A 1 190 ? -43.126 6.719 36.457 1.00 61.50 190 MET A CA 1
ATOM 1433 C C . MET A 1 190 ? -43.844 8.008 36.863 1.00 61.50 190 MET A C 1
ATOM 1435 O O . MET A 1 190 ? -43.340 8.800 37.657 1.00 61.50 190 MET A O 1
ATOM 1439 N N . MET A 1 191 ? -44.987 8.259 36.228 1.00 67.00 191 MET A N 1
ATOM 1440 C CA . MET A 1 191 ? -45.812 9.438 36.487 1.00 67.00 191 MET A CA 1
ATOM 1441 C C . MET A 1 191 ? -46.564 9.242 37.802 1.00 67.00 191 MET A C 1
ATOM 1443 O O . MET A 1 191 ? -47.320 8.279 37.934 1.00 67.00 191 MET A O 1
ATOM 1447 N N . VAL A 1 192 ? -46.375 10.151 38.758 1.00 69.31 192 VAL A N 1
ATOM 1448 C CA . VAL A 1 192 ? -47.124 10.163 40.020 1.00 69.31 192 VAL A CA 1
ATOM 1449 C C . VAL A 1 192 ? -48.045 11.375 40.036 1.00 69.31 192 VAL A C 1
ATOM 1451 O O . VAL A 1 192 ? -47.635 12.483 39.693 1.00 69.31 192 VAL A O 1
ATOM 1454 N N . VAL A 1 193 ? -49.303 11.157 40.411 1.00 69.75 193 VAL A N 1
ATOM 1455 C CA . VAL A 1 193 ? -50.292 12.221 40.608 1.00 69.75 193 VAL A CA 1
ATOM 1456 C C . VAL A 1 193 ? -50.065 12.817 41.999 1.00 69.75 193 VAL A C 1
ATOM 1458 O O . VAL A 1 193 ? -50.148 12.095 42.990 1.00 69.75 193 VAL A O 1
ATOM 1461 N N . GLY A 1 194 ? -49.739 14.107 42.072 1.00 72.38 194 GLY A N 1
ATOM 1462 C CA . GLY A 1 194 ? -49.686 14.844 43.337 1.00 72.38 194 GLY A CA 1
ATOM 1463 C C . GLY A 1 194 ? -51.090 15.122 43.899 1.00 72.38 194 GLY A C 1
ATOM 1464 O O . GLY A 1 194 ? -52.072 14.979 43.167 1.00 72.38 194 GLY A O 1
ATOM 1465 N N . PRO A 1 195 ? -51.212 15.554 45.169 1.00 62.62 195 PRO A N 1
ATOM 1466 C CA . PRO A 1 195 ? -52.512 15.814 45.800 1.00 62.62 195 PRO A CA 1
ATOM 1467 C C . PRO A 1 195 ? -53.362 16.842 45.031 1.00 62.62 195 PRO A C 1
ATOM 1469 O O . PRO A 1 195 ? -54.577 16.695 44.957 1.00 62.62 195 PRO A O 1
ATOM 1472 N N . ASP A 1 196 ? -52.730 17.808 44.355 1.00 61.69 196 ASP A N 1
ATOM 1473 C CA . ASP A 1 196 ? -53.389 18.824 43.516 1.00 61.69 196 ASP A CA 1
ATOM 1474 C C . ASP A 1 196 ? -53.871 18.299 42.141 1.00 61.69 196 ASP A C 1
ATOM 1476 O O . ASP A 1 196 ? -54.165 19.080 41.235 1.00 61.69 196 ASP A O 1
ATOM 1480 N N . GLY A 1 197 ? -53.863 16.979 41.918 1.00 64.19 197 GLY A N 1
ATOM 1481 C CA . GLY A 1 197 ? -54.233 16.337 40.649 1.00 64.19 197 GLY A CA 1
ATOM 1482 C C . GLY A 1 197 ? -53.206 16.484 39.515 1.00 64.19 197 GLY A C 1
ATOM 1483 O O . GLY A 1 197 ? -53.404 15.938 38.429 1.00 64.19 197 GLY A O 1
ATOM 1484 N N . GLN A 1 198 ? -52.097 17.194 39.740 1.00 69.19 198 GLN A N 1
ATOM 1485 C CA . GLN A 1 198 ? -51.046 17.394 38.739 1.00 69.19 198 GLN A CA 1
ATOM 1486 C C . GLN A 1 198 ? -50.103 16.187 38.658 1.00 69.19 198 GLN A C 1
ATOM 1488 O O . GLN A 1 198 ? -49.632 15.674 39.674 1.00 69.19 198 GLN A O 1
ATOM 1493 N N . VAL A 1 199 ? -49.787 15.747 37.437 1.00 66.38 199 VAL A N 1
ATOM 1494 C CA . VAL A 1 199 ? -48.840 14.649 37.191 1.00 66.38 199 VAL A CA 1
ATOM 1495 C C . VAL A 1 199 ? -47.394 15.142 37.193 1.00 66.38 199 VAL A C 1
ATOM 1497 O O . VAL A 1 199 ? -47.004 15.960 36.362 1.00 66.38 199 VAL A O 1
ATOM 1500 N N . MET A 1 200 ? -46.578 14.597 38.093 1.00 63.84 200 MET A N 1
ATOM 1501 C CA . MET A 1 200 ? -45.139 14.845 38.153 1.00 63.84 200 MET A CA 1
ATOM 1502 C C . MET A 1 200 ? -44.357 13.611 37.670 1.00 63.84 200 MET A C 1
ATOM 1504 O O . MET A 1 200 ? -44.605 12.501 38.153 1.00 63.84 200 MET A O 1
ATOM 1508 N N . PRO A 1 201 ? -43.398 13.765 36.737 1.00 62.72 201 PRO A N 1
ATOM 1509 C CA . PRO A 1 201 ? -42.543 12.667 36.307 1.00 62.72 201 PRO A CA 1
ATOM 1510 C C . PRO A 1 201 ? -41.461 12.373 37.354 1.00 62.72 201 PRO A C 1
ATOM 1512 O O . PRO A 1 201 ? -40.613 13.225 37.625 1.00 62.72 201 PRO A O 1
ATOM 1515 N N . LEU A 1 202 ? -41.417 11.147 37.887 1.00 59.81 202 LEU A N 1
ATOM 1516 C CA . LEU A 1 202 ? -40.222 10.660 38.582 1.00 59.81 202 LEU A CA 1
ATOM 1517 C C . LEU A 1 202 ? -39.122 10.395 37.546 1.00 59.81 202 LEU A C 1
ATOM 1519 O O . LEU A 1 202 ? -39.146 9.397 36.822 1.00 59.81 202 LEU A O 1
ATOM 1523 N N . THR A 1 203 ? -38.171 11.325 37.454 1.00 58.91 203 THR A N 1
ATOM 1524 C CA . THR A 1 203 ? -36.990 11.236 36.580 1.00 58.91 203 THR A CA 1
ATOM 1525 C C . THR A 1 203 ? -35.837 10.454 37.209 1.00 58.91 203 THR A C 1
ATOM 1527 O O . THR A 1 203 ? -34.974 9.966 36.480 1.00 58.91 203 THR A O 1
ATOM 1530 N N . ASP A 1 204 ? -35.846 10.289 38.534 1.00 56.34 204 ASP A N 1
ATOM 1531 C CA . ASP A 1 204 ? -34.923 9.445 39.288 1.00 56.34 204 ASP A CA 1
ATOM 1532 C C . ASP A 1 204 ? -35.716 8.426 40.128 1.00 56.34 204 ASP A C 1
ATOM 1534 O O . ASP A 1 204 ? -36.715 8.758 40.767 1.00 56.34 204 ASP A O 1
ATOM 1538 N N . LEU A 1 205 ? -35.279 7.167 40.077 1.00 59.47 205 LEU A N 1
ATOM 1539 C CA . LEU A 1 205 ? -35.877 6.005 40.746 1.00 59.47 205 LEU A CA 1
ATOM 1540 C C . LEU A 1 205 ? -34.965 5.464 41.868 1.00 59.47 205 LEU A C 1
ATOM 1542 O O . LEU A 1 205 ? -35.150 4.342 42.343 1.00 59.47 205 LEU A O 1
ATOM 1546 N N . THR A 1 206 ? -33.957 6.237 42.284 1.00 64.50 206 THR A N 1
ATOM 1547 C CA . THR A 1 206 ? -33.194 5.973 43.509 1.00 64.50 206 THR A CA 1
ATOM 1548 C C . THR A 1 206 ? -34.117 6.025 44.734 1.00 64.50 206 THR A C 1
ATOM 1550 O O . THR A 1 206 ? -35.002 6.882 44.814 1.00 64.50 206 THR A O 1
ATOM 1553 N N . PRO A 1 207 ? -33.949 5.101 45.701 1.00 60.00 207 PRO A N 1
ATOM 1554 C CA . PRO A 1 207 ? -34.904 4.934 46.796 1.00 60.00 207 PRO A CA 1
ATOM 1555 C C . PRO A 1 207 ? -35.005 6.182 47.677 1.00 60.00 207 PRO A C 1
ATOM 1557 O O . PRO A 1 207 ? -36.092 6.501 48.149 1.00 60.00 207 PRO A O 1
ATOM 1560 N N . ASP A 1 208 ? -33.900 6.908 47.852 1.00 64.12 208 ASP A N 1
ATOM 1561 C CA . ASP A 1 208 ? -33.830 8.099 48.697 1.00 64.12 208 ASP A CA 1
ATOM 1562 C C . ASP A 1 208 ? -34.634 9.268 48.099 1.00 64.12 208 ASP A C 1
ATOM 1564 O O . ASP A 1 208 ? -35.434 9.886 48.800 1.00 64.12 208 ASP A O 1
ATOM 1568 N N . VAL A 1 209 ? -34.507 9.512 46.787 1.00 68.38 209 VAL A N 1
ATOM 1569 C CA . VAL A 1 209 ? -35.256 10.566 46.074 1.00 68.38 209 VAL A CA 1
ATOM 1570 C C . VAL A 1 209 ? -36.746 10.232 46.014 1.00 68.38 209 VAL A C 1
ATOM 1572 O O . VAL A 1 209 ? -37.582 11.097 46.276 1.00 68.38 209 VAL A O 1
ATOM 1575 N N . VAL A 1 210 ? -37.096 8.970 45.739 1.00 66.19 210 VAL A N 1
ATOM 1576 C CA . VAL A 1 210 ? -38.493 8.506 45.756 1.00 66.19 210 VAL A CA 1
ATOM 1577 C C . VAL A 1 210 ? -39.107 8.677 47.151 1.00 66.19 210 VAL A C 1
ATOM 1579 O O . VAL A 1 210 ? -40.226 9.177 47.267 1.00 66.19 210 VAL A O 1
ATOM 1582 N N . GLN A 1 211 ? -38.376 8.335 48.216 1.00 65.44 211 GLN A N 1
ATOM 1583 C CA . GLN A 1 211 ? -38.855 8.501 49.588 1.00 65.44 211 GLN A CA 1
ATOM 1584 C C . GLN A 1 211 ? -38.989 9.980 49.984 1.00 65.44 211 GLN A C 1
ATOM 1586 O O . GLN A 1 211 ? -39.972 10.343 50.629 1.00 65.44 211 GLN A O 1
ATOM 1591 N N . GLU A 1 212 ? -38.059 10.853 49.583 1.00 70.69 212 GLU A N 1
ATOM 1592 C CA . GLU A 1 212 ? -38.161 12.296 49.839 1.00 70.69 212 GLU A CA 1
ATOM 1593 C C . GLU A 1 212 ? -39.356 12.925 49.097 1.00 70.69 212 GLU A C 1
ATOM 1595 O O . GLU A 1 212 ? -40.085 13.732 49.677 1.00 70.69 212 GLU A O 1
ATOM 1600 N N . GLN A 1 213 ? -39.609 12.514 47.848 1.00 66.94 213 GLN A N 1
ATOM 1601 C CA . GLN A 1 213 ? -40.762 12.962 47.061 1.00 66.94 213 GLN A CA 1
ATOM 1602 C C . GLN A 1 213 ? -42.092 12.542 47.716 1.00 66.94 213 GLN A C 1
ATOM 1604 O O . GLN A 1 213 ? -42.994 13.368 47.856 1.00 66.94 213 GLN A O 1
ATOM 1609 N N . ILE A 1 214 ? -42.204 11.285 48.171 1.00 69.06 214 ILE A N 1
ATOM 1610 C CA . ILE A 1 214 ? -43.382 10.777 48.901 1.00 69.06 214 ILE A CA 1
ATOM 1611 C C . ILE A 1 214 ? -43.589 11.556 50.204 1.00 69.06 214 ILE A C 1
ATOM 1613 O O . ILE A 1 214 ? -44.691 12.034 50.471 1.00 69.06 214 ILE A O 1
ATOM 1617 N N . ASN A 1 215 ? -42.524 11.769 50.980 1.00 69.38 215 ASN A N 1
ATOM 1618 C CA . ASN A 1 215 ? -42.600 12.518 52.234 1.00 69.38 215 ASN A CA 1
ATOM 1619 C C . ASN A 1 215 ? -43.082 13.968 52.019 1.00 69.38 215 ASN A C 1
ATOM 1621 O O . ASN A 1 215 ? -43.818 14.487 52.855 1.00 69.38 215 ASN A O 1
ATOM 1625 N N . LYS A 1 216 ? -42.715 14.612 50.900 1.00 68.88 216 LYS A N 1
ATOM 1626 C CA . LYS A 1 216 ? -43.201 15.956 50.532 1.00 68.88 216 LYS A CA 1
ATOM 1627 C C . LYS A 1 216 ? -44.672 15.964 50.113 1.00 68.88 216 LYS A C 1
ATOM 1629 O O . LYS A 1 216 ? -45.402 16.859 50.528 1.00 68.88 216 LYS A O 1
ATOM 1634 N N . MET A 1 217 ? -45.130 14.972 49.344 1.00 61.69 217 MET A N 1
ATOM 1635 C CA . MET A 1 217 ? -46.551 14.862 48.973 1.00 61.69 217 MET A CA 1
ATOM 1636 C C . MET A 1 217 ? -47.440 14.674 50.211 1.00 61.69 217 MET A C 1
ATOM 1638 O O . MET A 1 217 ? -48.437 15.379 50.355 1.00 61.69 217 MET A O 1
ATOM 1642 N N . ASN A 1 218 ? -47.026 13.823 51.156 1.00 62.09 218 ASN A N 1
ATOM 1643 C CA . ASN A 1 218 ? -47.761 13.608 52.406 1.00 62.09 218 ASN A CA 1
ATOM 1644 C C . ASN A 1 218 ? -47.780 14.859 53.317 1.00 62.09 218 ASN A C 1
ATOM 1646 O O . ASN A 1 218 ? -48.705 15.018 54.105 1.00 62.09 218 ASN A O 1
ATOM 1650 N N . GLN A 1 219 ? -46.806 15.773 53.204 1.00 60.38 219 GLN A N 1
ATOM 1651 C CA . GLN A 1 219 ? -46.822 17.063 53.919 1.00 60.38 219 GLN A CA 1
ATOM 1652 C C . GLN A 1 219 ? -47.792 18.079 53.288 1.00 60.38 219 GLN A C 1
ATOM 1654 O O . GLN A 1 219 ? -48.399 18.875 54.007 1.00 60.38 219 GLN A O 1
ATOM 1659 N N . GLY A 1 220 ? -47.965 18.042 51.961 1.00 55.16 220 GLY A N 1
ATOM 1660 C CA . GLY A 1 220 ? -48.906 18.907 51.239 1.00 55.16 220 GLY A CA 1
ATOM 1661 C C . GLY A 1 220 ? -50.381 18.558 51.469 1.00 55.16 220 GLY A C 1
ATOM 1662 O O . GLY A 1 220 ? -51.227 1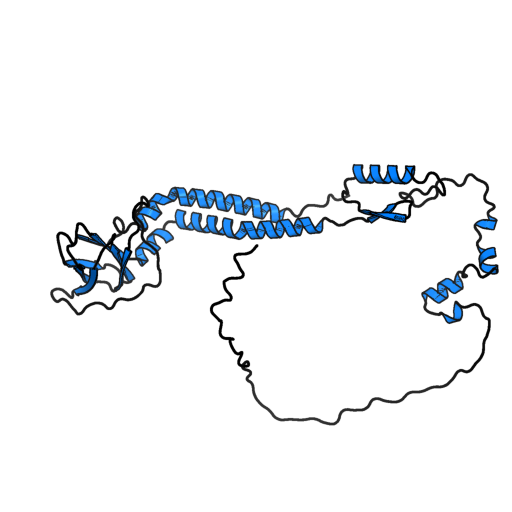9.444 51.450 1.00 55.16 220 GLY A O 1
ATOM 1663 N N . ALA A 1 221 ? -50.696 17.293 51.763 1.00 53.25 221 ALA A N 1
ATOM 1664 C CA . ALA A 1 221 ? -52.062 16.792 51.974 1.00 53.25 221 ALA A CA 1
ATOM 1665 C C . ALA A 1 221 ? -52.702 17.196 53.329 1.00 53.25 221 ALA A C 1
ATOM 1667 O O . ALA A 1 221 ? -53.550 16.483 53.865 1.00 53.25 221 ALA A O 1
ATOM 1668 N N . THR A 1 222 ? -52.293 18.325 53.916 1.00 49.19 222 THR A N 1
ATOM 1669 C CA . THR A 1 222 ? -52.702 18.755 55.266 1.00 49.19 222 THR A CA 1
ATOM 1670 C C . THR A 1 222 ? -54.031 19.523 55.320 1.00 49.19 222 THR A C 1
ATOM 1672 O O . THR A 1 222 ? -54.592 19.663 56.406 1.00 49.19 222 THR A O 1
ATOM 1675 N N . GLU A 1 223 ? -54.593 19.951 54.182 1.00 51.47 223 GLU A N 1
ATOM 1676 C CA . GLU A 1 223 ? -55.896 20.642 54.103 1.00 51.47 223 GLU A CA 1
ATOM 1677 C C . GLU A 1 223 ? -57.008 19.800 53.443 1.00 51.47 223 GLU A C 1
ATOM 1679 O O . GLU A 1 223 ? -57.727 20.258 52.558 1.00 51.47 223 GLU A O 1
ATOM 1684 N N . GLY A 1 224 ? -57.203 18.571 53.932 1.00 53.47 224 GLY A N 1
ATOM 1685 C CA . GLY A 1 224 ? -58.421 17.789 53.685 1.00 53.47 224 GLY A CA 1
ATOM 1686 C C . GLY A 1 224 ? -58.179 16.370 53.170 1.00 53.47 224 GLY A C 1
ATOM 1687 O O . GLY A 1 224 ? -57.624 16.174 52.099 1.00 53.47 224 GLY A O 1
ATOM 1688 N N . VAL A 1 225 ? -58.706 15.389 53.912 1.00 55.12 225 VAL A N 1
ATOM 1689 C CA . VAL A 1 225 ? -58.691 13.948 53.587 1.00 55.12 225 VAL A CA 1
ATOM 1690 C C . VAL A 1 225 ? -57.275 13.354 53.458 1.00 55.12 225 VAL A C 1
ATOM 1692 O O . VAL A 1 225 ? -56.806 12.988 52.385 1.00 55.12 225 VAL A O 1
ATOM 1695 N N . GLU A 1 226 ? -56.611 13.214 54.605 1.00 55.66 226 GLU A N 1
ATOM 1696 C CA . GLU A 1 226 ? -55.289 12.592 54.754 1.00 55.66 226 GLU A CA 1
ATOM 1697 C C . GLU A 1 226 ? -55.283 11.134 54.235 1.00 55.66 226 GLU A C 1
ATOM 1699 O O . GLU A 1 226 ? -56.015 10.289 54.752 1.00 55.66 226 GLU A O 1
ATOM 1704 N N . PHE A 1 227 ? -54.468 10.829 53.218 1.00 55.78 227 PHE A N 1
ATOM 1705 C CA . PHE A 1 227 ? -54.401 9.524 52.533 1.00 55.78 227 PHE A CA 1
ATOM 1706 C C . PHE A 1 227 ? -52.938 9.076 52.370 1.00 55.78 227 PHE A C 1
ATOM 1708 O O . PHE A 1 227 ? -52.167 9.749 51.683 1.00 55.78 227 PHE A O 1
ATOM 1715 N N . ASP A 1 228 ? -52.533 7.951 52.978 1.00 58.75 228 ASP A N 1
ATOM 1716 C CA . ASP A 1 228 ? -51.171 7.420 52.797 1.00 58.75 228 ASP A CA 1
ATOM 1717 C C . ASP A 1 228 ? -51.078 6.652 51.472 1.00 58.75 228 ASP A C 1
ATOM 1719 O O . ASP A 1 228 ? -51.455 5.483 51.370 1.00 58.75 228 ASP A O 1
ATOM 1723 N N . VAL A 1 229 ? -50.494 7.300 50.461 1.00 57.78 229 VAL A N 1
ATOM 1724 C CA . VAL A 1 229 ? -50.224 6.746 49.119 1.00 57.78 229 VAL A CA 1
ATOM 1725 C C . VAL A 1 229 ? -49.434 5.423 49.167 1.00 57.78 229 VAL A C 1
ATOM 1727 O O . VAL A 1 229 ? -49.481 4.634 48.224 1.00 57.78 229 VAL A O 1
ATOM 1730 N N . ARG A 1 230 ? -48.719 5.143 50.265 1.00 60.00 230 ARG A N 1
ATOM 1731 C CA . ARG A 1 230 ? -47.934 3.916 50.469 1.00 60.00 230 ARG A CA 1
ATOM 1732 C C . ARG A 1 230 ? -48.763 2.716 50.950 1.00 60.00 230 ARG A C 1
ATOM 1734 O O . ARG A 1 230 ? -48.338 1.587 50.709 1.00 60.00 230 ARG A O 1
ATOM 1741 N N . THR A 1 231 ? -49.896 2.926 51.630 1.00 60.66 231 THR A N 1
ATOM 1742 C CA . THR A 1 231 ? -50.787 1.839 52.100 1.00 60.66 231 THR A CA 1
ATOM 1743 C C . THR A 1 231 ? -52.138 1.812 51.387 1.00 60.66 231 THR A C 1
ATOM 1745 O O . THR A 1 231 ? -52.751 0.751 51.302 1.00 60.66 231 THR A O 1
ATOM 1748 N N . GLY A 1 232 ? -52.581 2.944 50.831 1.00 57.62 232 GLY A N 1
ATOM 1749 C CA . GLY A 1 232 ? -53.912 3.114 50.249 1.00 57.62 232 GLY A CA 1
ATOM 1750 C C . GLY A 1 232 ? -55.006 3.402 51.284 1.00 57.62 232 GLY A C 1
ATOM 1751 O O . GLY A 1 232 ? -56.184 3.231 50.976 1.00 57.62 232 GLY A O 1
ATOM 1752 N N . GLU A 1 233 ? -54.638 3.809 52.503 1.00 59.09 233 GLU A N 1
ATOM 1753 C CA . GLU A 1 233 ? -55.565 4.030 53.619 1.00 59.09 233 GLU A CA 1
ATOM 1754 C C . GLU A 1 233 ? -55.694 5.515 53.989 1.00 59.09 233 GLU A C 1
ATOM 1756 O O . GLU A 1 233 ? -54.737 6.289 53.903 1.00 59.09 233 GLU A O 1
ATOM 1761 N N . TYR A 1 234 ? -56.882 5.908 54.455 1.00 59.78 234 TYR A N 1
ATOM 1762 C CA . TYR A 1 234 ? -57.145 7.253 54.969 1.00 59.78 234 TYR A CA 1
ATOM 1763 C C . TYR A 1 234 ? -56.740 7.360 56.447 1.00 59.78 234 TYR A C 1
ATOM 1765 O O . TYR A 1 234 ? -57.243 6.620 57.292 1.00 59.78 234 TYR A O 1
ATOM 1773 N N . MET A 1 235 ? -55.844 8.293 56.769 1.00 57.06 235 MET A N 1
ATOM 1774 C CA . MET A 1 235 ? -55.129 8.373 58.053 1.00 57.06 235 MET A CA 1
ATOM 1775 C C . MET A 1 235 ? -55.808 9.249 59.123 1.00 57.06 235 MET A C 1
ATOM 1777 O O . MET A 1 235 ? -55.150 9.694 60.057 1.00 57.06 235 MET A O 1
ATOM 1781 N N . ASN A 1 236 ? -57.128 9.467 59.057 1.00 48.34 236 ASN A N 1
ATOM 1782 C CA . ASN A 1 236 ? -57.861 10.098 60.165 1.00 48.34 236 ASN A CA 1
ATOM 1783 C C . ASN A 1 236 ? -59.361 9.736 60.183 1.00 48.34 236 ASN A C 1
ATOM 1785 O O . ASN A 1 236 ? -60.163 10.319 59.454 1.00 48.34 236 ASN A O 1
ATOM 1789 N N . SER A 1 237 ? -59.754 8.792 61.048 1.00 49.09 237 SER A N 1
ATOM 1790 C CA . SER A 1 237 ? -61.148 8.341 61.237 1.00 49.09 237 SER A CA 1
ATOM 1791 C C . SER A 1 237 ? -61.718 8.605 62.644 1.00 49.09 237 SER A C 1
ATOM 1793 O O . SER A 1 237 ? -62.874 8.282 62.909 1.00 49.09 237 SER A O 1
ATOM 1795 N N . ASP A 1 238 ? -60.968 9.283 63.521 1.00 43.91 238 ASP A N 1
ATOM 1796 C CA . ASP A 1 238 ? -61.351 9.584 64.916 1.00 43.91 238 ASP A CA 1
ATOM 1797 C C . ASP A 1 238 ? -62.292 10.802 65.080 1.00 43.91 238 ASP A C 1
ATOM 1799 O O . ASP A 1 238 ? -62.511 11.309 66.184 1.00 43.91 238 ASP A O 1
ATOM 1803 N N . LYS A 1 239 ? -62.908 11.274 63.988 1.00 41.00 239 LYS A N 1
ATOM 1804 C CA . LYS A 1 239 ? -64.035 12.216 64.039 1.00 41.00 239 LYS A CA 1
ATOM 1805 C C . LYS A 1 239 ? -65.319 11.476 63.691 1.00 41.00 239 LYS A C 1
ATOM 1807 O O . LYS A 1 239 ? -65.403 10.834 62.651 1.00 41.00 239 LYS A O 1
ATOM 1812 N N . SER A 1 240 ? -66.324 11.600 64.555 1.00 46.16 240 SER A N 1
ATOM 1813 C CA . SER A 1 240 ? -67.585 10.856 64.487 1.00 46.16 240 SER A CA 1
ATOM 1814 C C . SER A 1 240 ? -68.452 11.235 63.276 1.00 46.16 240 SER A C 1
ATOM 1816 O O . SER A 1 240 ? -69.429 11.976 63.405 1.00 46.16 240 SER A O 1
ATOM 1818 N N . ILE A 1 241 ? -68.111 10.699 62.106 1.00 42.09 241 ILE A N 1
ATOM 1819 C CA . ILE A 1 241 ? -69.027 10.568 60.974 1.00 42.09 241 ILE A CA 1
ATOM 1820 C C . ILE A 1 241 ? -70.003 9.445 61.335 1.00 42.09 241 ILE A C 1
ATOM 1822 O O . ILE A 1 241 ? -69.591 8.336 61.680 1.00 42.09 241 ILE A O 1
ATOM 1826 N N . SER A 1 242 ? -71.304 9.727 61.304 1.00 42.09 242 SER A N 1
ATOM 1827 C CA . SER A 1 242 ? -72.328 8.706 61.517 1.00 42.09 242 SER A CA 1
ATOM 1828 C C . SER A 1 242 ? -72.247 7.658 60.408 1.00 42.09 242 SER A C 1
ATOM 1830 O O . SER A 1 242 ? -72.243 7.993 59.225 1.00 42.09 242 SER A O 1
ATOM 1832 N N . SER A 1 243 ? -72.245 6.374 60.776 1.00 46.06 243 SER A N 1
ATOM 1833 C CA . SER A 1 243 ? -72.147 5.250 59.827 1.00 46.06 243 SER A CA 1
ATOM 1834 C C . SER A 1 243 ? -73.242 5.246 58.750 1.00 46.06 243 SER A C 1
ATOM 1836 O O . SER A 1 243 ? -73.046 4.685 57.678 1.00 46.06 243 SER A O 1
ATOM 1838 N N . GLN A 1 244 ? -74.353 5.947 58.993 1.00 48.38 244 GLN A N 1
ATOM 1839 C CA . GLN A 1 244 ? -75.431 6.193 58.030 1.00 48.38 244 GLN A CA 1
ATOM 1840 C C . GLN A 1 244 ? -75.022 7.043 56.811 1.00 48.38 244 GLN A C 1
ATOM 1842 O O . GLN A 1 244 ? -75.783 7.080 55.856 1.00 48.38 244 GLN A O 1
ATOM 1847 N N . GLN A 1 245 ? -73.860 7.712 56.819 1.00 50.03 245 GLN A N 1
ATOM 1848 C CA . GLN A 1 245 ? -73.336 8.457 55.660 1.00 50.03 245 GLN A CA 1
ATOM 1849 C C . GLN A 1 245 ? -72.153 7.746 54.964 1.00 50.03 245 GLN A C 1
ATOM 1851 O O . GLN A 1 245 ? -71.597 8.263 54.001 1.00 50.03 245 GLN A O 1
ATOM 1856 N N . MET A 1 246 ? -71.782 6.540 55.417 1.00 53.28 246 MET A N 1
ATOM 1857 C CA . MET A 1 246 ? -70.963 5.602 54.628 1.00 53.28 246 MET A CA 1
ATOM 1858 C C . MET A 1 246 ? -71.815 4.569 53.875 1.00 53.28 246 MET A C 1
ATOM 1860 O O . MET A 1 246 ? -71.332 3.956 52.927 1.00 53.28 246 MET A O 1
ATOM 1864 N N . ASP A 1 247 ? -73.078 4.387 54.268 1.00 56.97 247 ASP A N 1
ATOM 1865 C CA . ASP A 1 247 ? -74.049 3.582 53.528 1.00 56.97 247 ASP A CA 1
ATOM 1866 C C . ASP A 1 247 ? -74.767 4.452 52.482 1.00 56.97 247 ASP A C 1
ATOM 1868 O O . ASP A 1 247 ? -75.744 5.142 52.777 1.00 56.97 247 ASP A O 1
ATOM 1872 N N . GLY A 1 248 ? -74.266 4.425 51.243 1.00 58.09 248 GLY A N 1
ATOM 1873 C CA . GLY A 1 248 ? -74.795 5.199 50.110 1.00 58.09 248 GLY A CA 1
ATOM 1874 C C . GLY A 1 248 ? -76.232 4.852 49.693 1.00 58.09 248 GLY A C 1
ATOM 1875 O O . GLY A 1 248 ? -76.747 5.445 48.748 1.00 58.09 248 GLY A O 1
ATOM 1876 N N . ALA A 1 249 ? -76.910 3.931 50.390 1.00 63.66 249 ALA A N 1
ATOM 1877 C CA . ALA A 1 249 ? -78.304 3.559 50.158 1.00 63.66 249 ALA A CA 1
ATOM 1878 C C . ALA A 1 249 ? -79.270 4.758 50.053 1.00 63.66 249 ALA A C 1
ATOM 1880 O O . ALA A 1 249 ? -80.261 4.672 49.327 1.00 63.66 249 ALA A O 1
ATOM 1881 N N . GLN A 1 250 ? -78.995 5.878 50.733 1.00 60.56 250 GLN A N 1
ATOM 1882 C CA . GLN A 1 250 ? -79.842 7.073 50.657 1.00 60.56 250 GLN A CA 1
ATOM 1883 C C . GLN A 1 250 ? -79.643 7.874 49.353 1.00 60.56 250 GLN A C 1
ATOM 1885 O O . GLN A 1 250 ? -80.626 8.337 48.777 1.00 60.56 250 GLN A O 1
ATOM 1890 N N . ASP A 1 251 ? -78.415 7.960 48.831 1.00 59.03 251 ASP A N 1
ATOM 1891 C CA . ASP A 1 251 ? -78.122 8.562 47.518 1.00 59.03 251 ASP A CA 1
ATOM 1892 C C . ASP A 1 251 ? -78.553 7.652 46.355 1.00 59.03 251 ASP A C 1
ATOM 1894 O O . ASP A 1 251 ? -78.991 8.134 45.309 1.00 59.03 251 ASP A O 1
ATOM 1898 N N . VAL A 1 252 ? -78.508 6.333 46.560 1.00 62.88 252 VAL A N 1
ATOM 1899 C CA . VAL A 1 252 ? -79.089 5.332 45.651 1.00 62.88 252 VAL A CA 1
ATOM 1900 C C . VAL A 1 252 ? -80.617 5.473 45.585 1.00 62.88 252 VAL A C 1
ATOM 1902 O O . VAL A 1 252 ? -81.181 5.519 44.495 1.00 62.88 252 VAL A O 1
ATOM 1905 N N . GLN A 1 253 ? -81.304 5.632 46.725 1.00 62.09 253 GLN A N 1
ATOM 1906 C CA . GLN A 1 253 ? -82.749 5.921 46.746 1.00 62.09 253 GLN A CA 1
ATOM 1907 C C . GLN A 1 253 ? -83.104 7.288 46.139 1.00 62.09 253 GLN A C 1
ATOM 1909 O O . GLN A 1 253 ? -84.213 7.456 45.637 1.00 62.09 253 GLN A O 1
ATOM 1914 N N . ALA A 1 254 ? -82.176 8.248 46.149 1.00 65.50 254 ALA A N 1
ATOM 1915 C CA . ALA A 1 254 ? -82.326 9.535 45.473 1.00 65.50 254 ALA A CA 1
ATOM 1916 C C . ALA A 1 254 ? -82.014 9.487 43.959 1.00 65.50 254 ALA A C 1
ATOM 1918 O O . ALA A 1 254 ? -82.129 10.513 43.291 1.00 65.50 254 ALA A O 1
ATOM 1919 N N . GLY A 1 255 ? -81.597 8.336 43.412 1.00 60.72 255 GLY A N 1
ATOM 1920 C CA . GLY A 1 255 ? -81.184 8.197 42.008 1.00 60.72 255 GLY A CA 1
ATOM 1921 C C . GLY A 1 255 ? -79.858 8.892 41.662 1.00 60.72 255 GLY A C 1
ATOM 1922 O O . GLY A 1 255 ? -79.533 9.041 40.488 1.00 60.72 255 GLY A O 1
ATOM 1923 N N . SER A 1 256 ? -79.099 9.324 42.674 1.00 69.50 256 SER A N 1
ATOM 1924 C CA . SER A 1 256 ? -77.809 10.016 42.539 1.00 69.50 256 SER A CA 1
ATOM 1925 C C . SER A 1 256 ? -76.648 9.037 42.308 1.00 69.50 256 SER A C 1
ATOM 1927 O O . SER A 1 256 ? -75.651 9.372 41.669 1.00 69.50 256 SER A O 1
ATOM 1929 N N . MET A 1 257 ? -76.789 7.797 42.791 1.00 71.50 257 MET A N 1
ATOM 1930 C CA . MET A 1 257 ? -75.831 6.705 42.593 1.00 71.50 257 MET A CA 1
ATOM 1931 C C . MET A 1 257 ? -76.520 5.470 42.004 1.00 71.50 257 MET A C 1
ATOM 1933 O O . MET A 1 257 ? -77.638 5.132 42.389 1.00 71.50 257 MET A O 1
ATOM 1937 N N . LEU A 1 258 ? -75.833 4.778 41.090 1.00 76.94 258 LEU A N 1
ATOM 1938 C CA . LEU A 1 258 ? -76.294 3.508 40.519 1.00 76.94 258 LEU A CA 1
ATOM 1939 C C . LEU A 1 258 ? -76.220 2.384 41.561 1.00 76.94 258 LEU A C 1
ATOM 1941 O O . LEU A 1 258 ? -75.266 2.312 42.339 1.00 76.94 258 LEU A O 1
ATOM 1945 N N . THR A 1 259 ? -77.189 1.469 41.540 1.00 76.38 259 THR A N 1
ATOM 1946 C CA . THR A 1 259 ? -77.164 0.272 42.389 1.00 76.38 259 THR A CA 1
ATOM 1947 C C . THR A 1 259 ? -76.072 -0.709 41.952 1.00 76.38 259 THR A C 1
ATOM 1949 O O . THR A 1 259 ? -75.596 -0.696 40.812 1.00 76.38 259 THR A O 1
ATOM 1952 N N . THR A 1 260 ? -75.688 -1.622 42.846 1.00 72.25 260 THR A N 1
ATOM 1953 C CA . THR A 1 260 ? -74.668 -2.642 42.565 1.00 72.25 260 THR A CA 1
ATOM 1954 C C . THR A 1 260 ? -75.054 -3.526 41.374 1.00 72.25 260 THR A C 1
ATOM 1956 O O . THR A 1 260 ? -74.203 -3.857 40.548 1.00 72.25 260 THR A O 1
ATOM 1959 N N . GLU A 1 261 ? -76.336 -3.878 41.236 1.00 75.25 261 GLU A N 1
ATOM 1960 C CA . GLU A 1 261 ? -76.848 -4.619 40.082 1.00 75.25 261 GLU A CA 1
ATOM 1961 C C . GLU A 1 261 ? -76.919 -3.785 38.792 1.00 75.25 261 GLU A C 1
ATOM 1963 O O . GLU A 1 261 ? -76.609 -4.334 37.736 1.00 75.25 261 GLU A O 1
ATOM 1968 N N . GLN A 1 262 ? -77.197 -2.475 38.846 1.00 73.44 262 GLN A N 1
ATOM 1969 C CA . GLN A 1 262 ? -77.105 -1.589 37.671 1.00 73.44 262 GLN A CA 1
ATOM 1970 C C . GLN A 1 262 ? -75.657 -1.457 37.167 1.00 73.44 262 GLN A C 1
ATOM 1972 O O . GLN A 1 262 ? -75.403 -1.547 35.965 1.00 73.44 262 GLN A O 1
ATOM 1977 N N . VAL A 1 263 ? -74.681 -1.323 38.073 1.00 72.62 263 VAL A N 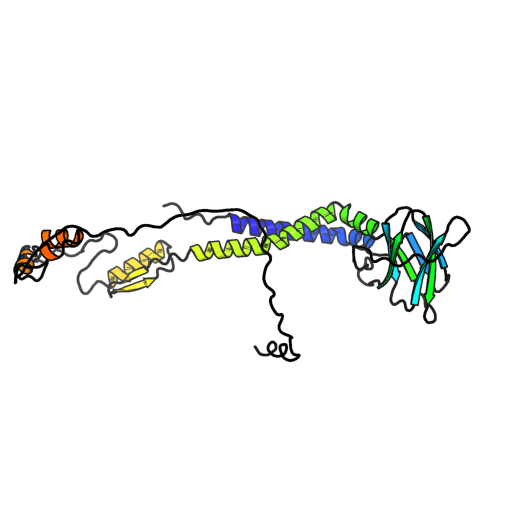1
ATOM 1978 C CA . VAL A 1 263 ? -73.247 -1.332 37.721 1.00 72.62 263 VAL A CA 1
ATOM 1979 C C . VAL A 1 263 ? -72.836 -2.688 37.130 1.00 72.62 263 VAL A C 1
ATOM 1981 O O . VAL A 1 263 ? -72.076 -2.748 36.161 1.00 72.62 263 VAL A O 1
ATOM 1984 N N . TYR A 1 264 ? -73.361 -3.791 37.666 1.00 71.25 264 TYR A N 1
ATOM 1985 C CA . TYR A 1 264 ? -73.071 -5.139 37.174 1.00 71.25 264 TYR A CA 1
ATOM 1986 C C . TYR A 1 264 ? -73.733 -5.450 35.815 1.00 71.25 264 TYR A C 1
ATOM 1988 O O . TYR A 1 264 ? -73.134 -6.151 34.997 1.00 71.25 264 TYR A O 1
ATOM 1996 N N . ALA A 1 265 ? -74.912 -4.885 35.535 1.00 73.81 265 ALA A N 1
ATOM 1997 C CA . ALA A 1 265 ? -75.536 -4.881 34.211 1.00 73.81 265 ALA A CA 1
ATOM 1998 C C . ALA A 1 265 ? -74.693 -4.090 33.198 1.00 73.81 265 ALA A C 1
ATOM 2000 O O . ALA A 1 265 ? -74.330 -4.613 32.140 1.00 73.81 265 ALA A O 1
ATOM 2001 N N . LEU A 1 266 ? -74.271 -2.874 33.564 1.00 78.44 266 LEU A N 1
ATOM 2002 C CA . LEU A 1 266 ? -73.432 -2.021 32.721 1.00 78.44 266 LEU A CA 1
ATOM 2003 C C . LEU A 1 266 ? -72.089 -2.689 32.369 1.00 78.44 266 LEU A C 1
ATOM 2005 O O . LEU A 1 266 ? -71.671 -2.648 31.214 1.00 78.44 266 LEU A O 1
ATOM 2009 N N . MET A 1 267 ? -71.452 -3.394 33.314 1.00 74.81 267 MET A N 1
ATOM 2010 C CA . MET A 1 267 ? -70.228 -4.176 33.056 1.00 74.81 267 MET A CA 1
ATOM 2011 C C . MET A 1 267 ? -70.422 -5.375 32.108 1.00 74.81 267 MET A C 1
ATOM 2013 O O . MET A 1 267 ? -69.437 -5.893 31.583 1.00 74.81 267 MET A O 1
ATOM 2017 N N . ARG A 1 268 ? -71.660 -5.820 31.861 1.00 76.25 268 ARG A N 1
ATOM 2018 C CA . ARG A 1 268 ? -71.990 -6.812 30.819 1.00 76.25 268 ARG A CA 1
ATOM 2019 C C . ARG A 1 268 ? -72.382 -6.177 29.478 1.00 76.25 268 ARG A C 1
ATOM 2021 O O . ARG A 1 268 ? -72.582 -6.911 28.515 1.00 76.25 268 ARG A O 1
ATOM 2028 N N . GLY A 1 269 ? -72.493 -4.848 29.411 1.00 64.38 269 GLY A N 1
ATOM 2029 C CA . GLY A 1 269 ? -73.044 -4.120 28.263 1.00 64.38 269 GLY A CA 1
ATOM 2030 C C . GLY A 1 269 ? -74.577 -4.117 28.197 1.00 64.38 269 GLY A C 1
ATOM 2031 O O . GLY A 1 269 ? -75.138 -3.735 27.173 1.00 64.38 269 GLY A O 1
ATOM 2032 N N . ASP A 1 270 ? -75.259 -4.534 29.266 1.00 70.50 270 ASP A N 1
ATOM 2033 C CA . ASP A 1 270 ? -76.715 -4.710 29.328 1.00 70.50 270 ASP A CA 1
ATOM 2034 C C . ASP A 1 270 ? -77.403 -3.383 29.718 1.00 70.50 270 ASP A C 1
ATOM 2036 O O . ASP A 1 270 ? -77.911 -3.194 30.822 1.00 70.50 270 ASP A O 1
ATOM 2040 N N . VAL A 1 271 ? -77.304 -2.389 28.827 1.00 67.81 271 VAL A N 1
ATOM 2041 C CA . VAL A 1 271 ? -77.613 -0.980 29.144 1.00 67.81 271 VAL A CA 1
ATOM 2042 C C . VAL A 1 271 ? -79.076 -0.718 29.519 1.00 67.81 271 VAL A C 1
ATOM 2044 O O . VAL A 1 271 ? -79.326 0.133 30.369 1.00 67.81 271 VAL A O 1
ATOM 2047 N N . GLU A 1 272 ? -80.035 -1.463 28.960 1.00 62.72 272 GLU A N 1
ATOM 2048 C CA . GLU A 1 272 ? -81.470 -1.280 29.249 1.00 62.72 272 GLU A CA 1
ATOM 2049 C C . GLU A 1 272 ? -81.876 -1.783 30.646 1.00 62.72 272 GLU A C 1
ATOM 2051 O O . GLU A 1 272 ? -82.906 -1.368 31.177 1.00 62.72 272 GLU A O 1
ATOM 2056 N N . SER A 1 273 ? -81.059 -2.635 31.279 1.00 60.88 273 SER A N 1
ATOM 2057 C CA . SER A 1 273 ? -81.246 -3.036 32.681 1.00 60.88 273 SER A CA 1
ATOM 2058 C C . SER A 1 273 ? -80.472 -2.160 33.679 1.00 60.88 273 SER A C 1
ATOM 2060 O O . SER A 1 273 ? -80.694 -2.264 34.886 1.00 60.88 273 SER A O 1
ATOM 2062 N N . ALA A 1 274 ? -79.621 -1.246 33.193 1.00 57.31 274 ALA A N 1
ATOM 2063 C CA . ALA A 1 274 ? -78.960 -0.223 34.006 1.00 57.31 274 ALA A CA 1
ATOM 2064 C C . ALA A 1 274 ? -79.772 1.088 34.116 1.00 57.31 274 ALA A C 1
ATOM 2066 O O . ALA A 1 274 ? -79.581 1.845 35.068 1.00 57.31 274 ALA A O 1
ATOM 2067 N N . THR A 1 275 ? -80.684 1.365 33.178 1.00 61.81 275 THR A N 1
ATOM 2068 C CA . THR A 1 275 ? -81.567 2.545 33.211 1.00 61.81 275 THR A CA 1
ATOM 2069 C C . THR A 1 275 ? -82.738 2.386 34.194 1.00 61.81 275 THR A C 1
ATOM 2071 O O . THR A 1 275 ? -83.363 1.322 34.220 1.00 61.81 275 THR A O 1
ATOM 2074 N N . PRO A 1 276 ? -83.102 3.423 34.979 1.00 54.25 276 PRO A N 1
ATOM 2075 C CA . PRO A 1 276 ? -84.316 3.398 35.795 1.00 54.25 276 PRO A CA 1
ATOM 2076 C C . PRO A 1 276 ? -85.569 3.344 34.907 1.00 54.25 276 PRO A C 1
ATOM 2078 O O . PRO A 1 276 ? -85.636 4.010 33.875 1.00 54.25 276 PRO A O 1
ATOM 2081 N N . GLN A 1 277 ? -86.567 2.549 35.304 1.00 52.44 277 GLN A N 1
ATOM 2082 C CA . GLN A 1 277 ? -87.776 2.324 34.505 1.00 52.44 277 GLN A CA 1
ATOM 2083 C C . GLN A 1 277 ? -88.786 3.476 34.608 1.00 52.44 277 GLN A C 1
ATOM 2085 O O . GLN A 1 277 ? -89.778 3.384 35.330 1.00 52.44 277 GLN A O 1
ATOM 2090 N N . GLU A 1 278 ? -88.589 4.504 33.788 1.00 44.81 278 GLU A N 1
ATOM 2091 C CA . GLU A 1 278 ? -89.694 5.293 33.243 1.00 44.81 278 GLU A CA 1
ATOM 2092 C C . GLU A 1 278 ? -89.777 5.066 31.718 1.00 44.81 278 GLU A C 1
ATOM 2094 O O . GLU A 1 278 ? -88.775 4.814 31.057 1.00 44.81 278 GLU A O 1
ATOM 2099 N N . GLU A 1 279 ? -90.999 5.090 31.175 1.00 41.62 279 GLU A N 1
ATOM 2100 C CA . GLU A 1 279 ? -91.327 4.990 29.735 1.00 41.62 279 GLU A CA 1
ATOM 2101 C C . GLU A 1 279 ? -91.021 3.668 28.982 1.00 41.62 279 GLU A C 1
ATOM 2103 O O . GLU A 1 279 ? -90.405 3.644 27.919 1.00 41.62 279 GLU A O 1
ATOM 2108 N N . GLN A 1 280 ? -91.625 2.552 29.419 1.00 40.41 280 GLN A N 1
ATOM 2109 C CA . GLN A 1 280 ? -91.895 1.427 28.502 1.00 40.41 280 GLN A CA 1
ATOM 2110 C C . GLN A 1 280 ? -93.038 1.747 27.509 1.00 40.41 280 GLN A C 1
ATOM 2112 O O . GLN A 1 280 ? -94.211 1.718 27.897 1.00 40.41 280 GLN A O 1
ATOM 2117 N N . ARG A 1 281 ? -92.694 1.978 26.230 1.00 32.19 281 ARG A N 1
ATOM 2118 C CA . ARG A 1 281 ? -93.463 1.786 24.964 1.00 32.19 281 ARG A CA 1
ATOM 2119 C C . ARG A 1 281 ? -92.479 2.034 23.796 1.00 32.19 281 ARG A C 1
ATOM 2121 O O . ARG A 1 281 ? -91.684 2.953 23.896 1.00 32.19 281 ARG A O 1
ATOM 2128 N N . GLU A 1 282 ? -92.449 1.302 22.680 1.00 37.16 282 GLU A N 1
ATOM 2129 C CA . GLU A 1 282 ? -93.367 0.289 22.140 1.00 37.16 282 GLU A CA 1
ATOM 2130 C C . GLU A 1 282 ? -92.647 -0.692 21.174 1.00 37.16 282 GLU A C 1
ATOM 2132 O O . GLU A 1 282 ? -91.652 -0.335 20.557 1.00 37.16 282 GLU A O 1
ATOM 2137 N N . HIS A 1 283 ? -93.223 -1.888 20.985 1.00 34.28 283 HIS A N 1
ATOM 2138 C CA . HIS A 1 283 ? -93.020 -2.825 19.855 1.00 34.28 283 HIS A CA 1
ATOM 2139 C C . HIS A 1 283 ? -91.624 -3.436 19.539 1.00 34.28 283 HIS A C 1
ATOM 2141 O O . HIS A 1 283 ? -90.877 -2.981 18.677 1.00 34.28 283 HIS A O 1
ATOM 2147 N N . VAL A 1 284 ? -91.417 -4.649 20.071 1.00 42.41 284 VAL A N 1
ATOM 2148 C CA . VAL A 1 284 ? -90.910 -5.827 19.310 1.00 42.41 284 VAL A CA 1
ATOM 2149 C C . VAL A 1 284 ? -91.999 -6.233 18.274 1.00 42.41 284 VAL A C 1
ATOM 2151 O O . VAL A 1 284 ? -93.157 -5.876 18.480 1.00 42.41 284 VAL A O 1
ATOM 2154 N N . ALA A 1 285 ? -91.810 -6.957 17.160 1.00 44.50 285 ALA A N 1
ATOM 2155 C CA . ALA A 1 285 ? -90.745 -7.839 16.648 1.00 44.50 285 ALA A CA 1
ATOM 2156 C C . ALA A 1 285 ? -90.703 -7.759 15.075 1.00 44.50 285 ALA A C 1
ATOM 2158 O O . ALA A 1 285 ? -91.126 -6.737 14.544 1.00 44.50 285 ALA A O 1
ATOM 2159 N N . ASP A 1 286 ? -90.232 -8.684 14.216 1.00 43.59 286 ASP A N 1
ATOM 2160 C CA . ASP A 1 286 ? -89.984 -10.144 14.299 1.00 43.59 286 ASP A CA 1
ATOM 2161 C C . ASP A 1 286 ? -88.955 -10.614 13.195 1.00 43.59 286 ASP A C 1
ATOM 2163 O O . ASP A 1 286 ? -88.121 -9.779 12.834 1.00 43.59 286 ASP A O 1
ATOM 2167 N N . PRO A 1 287 ? -88.837 -11.875 12.682 1.00 54.66 287 PRO A N 1
ATOM 2168 C CA . PRO A 1 287 ? -87.519 -12.527 12.601 1.00 54.66 287 PRO A CA 1
ATOM 2169 C C . PRO A 1 287 ? -87.135 -13.134 11.219 1.00 54.66 287 PRO A C 1
ATOM 2171 O O . PRO A 1 287 ? -87.825 -12.979 10.214 1.00 54.66 287 PRO A O 1
ATOM 2174 N N . PHE A 1 288 ? -86.054 -13.931 11.217 1.00 34.28 288 PHE A N 1
ATOM 2175 C CA . PHE A 1 288 ? -85.521 -14.764 10.116 1.00 34.28 288 PHE A CA 1
ATOM 2176 C C . PHE A 1 288 ? -84.836 -14.023 8.932 1.00 34.28 288 PHE A C 1
ATOM 2178 O O . PHE A 1 288 ? -85.011 -12.820 8.755 1.00 34.28 288 PHE A O 1
ATOM 2185 N N . PRO A 1 289 ? -83.929 -14.698 8.179 1.00 55.69 289 PRO A N 1
ATOM 2186 C CA . PRO A 1 289 ? -82.840 -14.019 7.464 1.00 55.69 289 PRO A CA 1
ATOM 2187 C C . PRO A 1 289 ? -83.037 -13.895 5.940 1.00 55.69 289 PRO A C 1
ATOM 2189 O O . PRO A 1 289 ? -83.983 -14.417 5.354 1.00 55.69 289 PRO A O 1
ATOM 2192 N N . SER A 1 290 ? -82.073 -13.257 5.267 1.00 39.03 290 SER A N 1
ATOM 2193 C CA . SER A 1 290 ? -81.944 -13.232 3.800 1.00 39.03 290 SER A CA 1
ATOM 2194 C C . SER A 1 290 ? -80.472 -13.353 3.349 1.00 39.03 290 SER A C 1
ATOM 2196 O O . SER A 1 290 ? -79.580 -13.137 4.171 1.00 39.03 290 SER A O 1
ATOM 2198 N N . PRO A 1 291 ? -80.186 -13.818 2.112 1.00 43.22 291 PRO A N 1
ATOM 2199 C CA . PRO A 1 291 ? -79.135 -14.829 1.940 1.00 43.22 291 PRO A CA 1
ATOM 2200 C C . PRO A 1 291 ? -77.905 -14.424 1.105 1.00 43.22 291 PRO A C 1
ATOM 2202 O O . PRO A 1 291 ? -77.900 -13.456 0.348 1.00 43.22 291 PRO A O 1
ATOM 2205 N N . THR A 1 292 ? -76.876 -15.271 1.185 1.00 44.16 292 THR A N 1
ATOM 2206 C CA . THR A 1 292 ? -75.642 -15.236 0.384 1.00 44.16 292 THR A CA 1
ATOM 2207 C C . THR A 1 292 ? -75.903 -15.302 -1.126 1.00 44.16 292 THR A C 1
ATOM 2209 O O . THR A 1 292 ? -76.520 -16.253 -1.610 1.00 44.16 292 THR A O 1
ATOM 2212 N N . ILE A 1 293 ? -75.329 -14.369 -1.895 1.00 38.03 293 ILE A N 1
ATOM 2213 C CA . ILE A 1 293 ? -75.233 -14.473 -3.361 1.00 38.03 293 ILE A CA 1
ATOM 2214 C C . ILE A 1 293 ? -73.940 -15.211 -3.748 1.00 38.03 293 ILE A C 1
ATOM 2216 O O . ILE A 1 293 ? -72.895 -15.066 -3.116 1.00 38.03 293 ILE A O 1
ATOM 2220 N N . ARG A 1 294 ? -74.038 -16.065 -4.771 1.00 32.25 294 ARG A N 1
ATOM 2221 C CA . ARG A 1 294 ? -73.081 -17.131 -5.105 1.00 32.25 294 ARG A CA 1
ATOM 2222 C C . ARG A 1 294 ? -72.242 -16.780 -6.341 1.00 32.25 294 ARG A C 1
ATOM 2224 O O . ARG A 1 294 ? -72.743 -16.159 -7.271 1.00 32.25 294 ARG A O 1
ATOM 2231 N N . GLN A 1 295 ? -70.983 -17.221 -6.365 1.00 43.41 295 GLN A N 1
ATOM 2232 C CA . GLN A 1 295 ? -70.087 -17.115 -7.528 1.00 43.41 295 GLN A CA 1
ATOM 2233 C C . GLN A 1 295 ? -70.522 -18.031 -8.690 1.00 43.41 295 GLN A C 1
ATOM 2235 O O . GLN A 1 295 ? -71.056 -19.116 -8.449 1.00 43.41 295 GLN A O 1
ATOM 2240 N N . THR A 1 296 ? -70.176 -17.653 -9.928 1.00 32.22 296 THR A N 1
ATOM 2241 C CA . THR A 1 296 ? -70.488 -18.419 -11.152 1.00 32.22 296 THR A CA 1
ATOM 2242 C C . THR A 1 296 ? -69.229 -18.716 -11.991 1.00 32.22 296 THR A C 1
ATOM 2244 O O . THR A 1 296 ? -68.804 -17.908 -12.806 1.00 32.22 296 THR A O 1
ATOM 2247 N N . THR A 1 297 ? -68.654 -19.902 -11.755 1.00 32.53 297 THR A N 1
ATOM 2248 C CA . THR A 1 297 ? -67.910 -20.788 -12.695 1.00 32.53 297 THR A CA 1
ATOM 2249 C C . THR A 1 297 ? -66.769 -20.255 -13.598 1.00 32.53 297 THR A C 1
ATOM 2251 O O . THR A 1 297 ? -66.991 -19.845 -14.733 1.00 32.53 297 THR A O 1
ATOM 2254 N N . THR A 1 298 ? -65.529 -20.389 -13.103 1.00 36.38 298 THR A N 1
ATOM 2255 C CA . THR A 1 298 ? -64.408 -21.264 -13.587 1.00 36.38 298 THR A CA 1
ATOM 2256 C C . THR A 1 298 ? -64.551 -22.139 -14.875 1.00 36.38 298 THR A C 1
ATOM 2258 O O . THR A 1 298 ? -65.678 -22.499 -15.207 1.00 36.38 298 THR A O 1
ATOM 2261 N N . PRO A 1 299 ? -63.458 -22.729 -15.466 1.00 51.28 299 PRO A N 1
ATOM 2262 C CA . PRO A 1 299 ? -62.007 -22.394 -15.482 1.00 51.28 299 PRO A CA 1
ATOM 2263 C C . PRO A 1 299 ? -61.331 -22.482 -16.923 1.00 51.28 299 PRO A C 1
ATOM 2265 O O . PRO A 1 299 ? -61.858 -21.816 -17.806 1.00 51.28 299 PRO A O 1
ATOM 2268 N N . PRO A 1 300 ? -60.159 -23.132 -17.225 1.00 56.66 300 PRO A N 1
ATOM 2269 C CA . PRO A 1 300 ? -58.899 -22.418 -17.554 1.00 56.66 300 PRO A CA 1
ATOM 2270 C C . PRO A 1 300 ? -58.084 -22.931 -18.789 1.00 56.66 300 PRO A C 1
ATOM 2272 O O . PRO A 1 300 ? -58.452 -23.925 -19.403 1.00 56.66 300 PRO A O 1
ATOM 2275 N N . ILE A 1 301 ? -56.918 -22.307 -19.071 1.00 34.66 301 ILE A N 1
ATOM 2276 C CA . ILE A 1 301 ? -55.624 -22.870 -19.588 1.00 34.66 301 ILE A CA 1
ATOM 2277 C C . ILE A 1 301 ? -54.634 -21.673 -19.732 1.00 34.66 301 ILE A C 1
ATOM 2279 O O . ILE A 1 301 ? -55.005 -20.671 -20.330 1.00 34.66 301 ILE A O 1
ATOM 2283 N N . VAL A 1 302 ? -53.527 -21.546 -18.969 1.00 39.22 302 VAL A N 1
ATOM 2284 C CA . VAL A 1 302 ? -52.199 -22.224 -19.065 1.00 39.22 302 VAL A CA 1
ATOM 2285 C C . VAL A 1 302 ? -51.445 -21.813 -20.348 1.00 39.22 302 VAL A C 1
ATOM 2287 O O . VAL A 1 302 ? -51.927 -22.106 -21.431 1.00 39.22 302 VAL A O 1
ATOM 2290 N N . GLU A 1 303 ? -50.269 -21.161 -20.351 1.00 35.78 303 GLU A N 1
ATOM 2291 C CA . GLU A 1 303 ? -49.358 -20.601 -19.311 1.00 35.78 303 GLU A CA 1
ATOM 2292 C C . GLU A 1 303 ? -48.651 -19.327 -19.914 1.00 35.78 303 GLU A C 1
ATOM 2294 O O . GLU A 1 303 ? -49.172 -18.822 -20.902 1.00 35.78 303 GLU A O 1
ATOM 2299 N N . ARG A 1 304 ? -47.545 -18.670 -19.488 1.00 32.59 304 ARG A N 1
ATOM 2300 C CA . ARG A 1 304 ? -46.401 -18.866 -18.552 1.00 32.59 304 ARG A CA 1
ATOM 2301 C C . ARG A 1 304 ? -45.880 -17.488 -18.044 1.00 32.59 304 ARG A C 1
ATOM 2303 O O . ARG A 1 304 ? -46.319 -16.444 -18.514 1.00 32.59 304 ARG A O 1
ATOM 2310 N N . LYS A 1 305 ? -44.921 -17.485 -17.100 1.00 32.72 305 LYS A N 1
ATOM 2311 C CA . LYS A 1 305 ? -44.028 -16.353 -16.706 1.00 32.72 305 LYS A CA 1
ATOM 2312 C C . LYS A 1 305 ? -43.401 -15.649 -17.939 1.00 32.72 305 LYS A C 1
ATOM 2314 O O . LYS A 1 305 ? -43.174 -16.321 -18.936 1.00 32.72 305 LYS A O 1
ATOM 2319 N N . THR A 1 306 ? -43.043 -14.357 -17.933 1.00 34.41 306 THR A N 1
ATOM 2320 C CA . THR A 1 306 ? -42.239 -13.618 -16.922 1.00 34.41 306 THR A CA 1
ATOM 2321 C C . THR A 1 306 ? -42.571 -12.124 -16.784 1.00 34.41 306 THR A C 1
ATOM 2323 O O . THR A 1 306 ? -43.019 -11.488 -17.730 1.00 34.41 306 THR A O 1
ATOM 2326 N N . VAL A 1 307 ? -42.231 -11.543 -15.626 1.00 39.56 307 VAL A N 1
ATOM 2327 C CA . VAL A 1 307 ? -42.227 -10.089 -15.366 1.00 39.56 307 VAL A CA 1
ATOM 2328 C C . VAL A 1 307 ? -40.858 -9.484 -15.705 1.00 39.56 307 VAL A C 1
ATOM 2330 O O . VAL A 1 307 ? -39.836 -10.046 -15.312 1.00 39.56 307 VAL A O 1
ATOM 2333 N N . LYS A 1 308 ? -40.830 -8.294 -16.318 1.00 36.25 308 LYS A N 1
ATOM 2334 C CA . LYS A 1 308 ? -39.755 -7.310 -16.099 1.00 36.25 308 LYS A CA 1
ATOM 2335 C C . LYS A 1 308 ? -40.357 -5.905 -15.946 1.00 36.25 308 LYS A C 1
ATOM 2337 O O . LYS A 1 308 ? -41.489 -5.662 -16.351 1.00 36.25 308 LYS A O 1
ATOM 2342 N N . GLN A 1 309 ? -39.629 -5.046 -15.243 1.00 36.16 309 GLN A N 1
ATOM 2343 C CA . GLN A 1 309 ? -40.110 -3.809 -14.628 1.00 36.16 309 GLN A CA 1
ATOM 2344 C C . GLN A 1 309 ? -40.117 -2.618 -15.602 1.00 36.16 309 GLN A C 1
ATOM 2346 O O . GLN A 1 309 ? -39.334 -2.588 -16.546 1.00 36.16 309 GLN A O 1
ATOM 2351 N N . SER A 1 310 ? -41.002 -1.650 -15.353 1.00 41.84 310 SER A N 1
ATOM 2352 C CA . SER A 1 310 ? -41.256 -0.475 -16.198 1.00 41.84 310 SER A CA 1
ATOM 2353 C C . SER A 1 310 ? -40.087 0.507 -16.295 1.00 41.84 310 SER A C 1
ATOM 2355 O O . SER A 1 310 ? -39.425 0.776 -15.288 1.00 41.84 310 SER A O 1
ATOM 2357 N N . ASP A 1 311 ? -39.948 1.147 -17.458 1.00 43.31 311 ASP A N 1
ATOM 2358 C CA . ASP A 1 311 ? -39.098 2.322 -17.658 1.00 43.31 311 ASP A CA 1
ATOM 2359 C C . ASP A 1 311 ? -39.369 3.417 -16.619 1.00 43.31 311 ASP A C 1
ATOM 2361 O O . ASP A 1 311 ? -40.517 3.786 -16.351 1.00 43.31 311 ASP A O 1
ATOM 2365 N N . ARG A 1 312 ? -38.297 3.988 -16.067 1.00 40.44 312 ARG A N 1
ATOM 2366 C CA . ARG A 1 312 ? -38.362 5.158 -15.188 1.00 40.44 312 ARG A CA 1
ATOM 2367 C C . ARG A 1 312 ? -37.511 6.260 -15.806 1.00 40.44 312 ARG A C 1
ATOM 2369 O O . ARG A 1 312 ? -36.291 6.144 -15.844 1.00 40.44 312 ARG A O 1
ATOM 2376 N N . LYS A 1 313 ? -38.161 7.310 -16.323 1.00 42.00 313 LYS A N 1
ATOM 2377 C CA . LYS A 1 313 ? -37.467 8.476 -16.888 1.00 42.00 313 LYS A CA 1
ATOM 2378 C C . LYS A 1 313 ? -36.520 9.077 -15.849 1.00 42.00 313 LYS A C 1
ATOM 2380 O O . LYS A 1 313 ? -36.952 9.409 -14.748 1.00 42.00 313 LYS A O 1
ATOM 2385 N N . ILE A 1 314 ? -35.268 9.266 -16.248 1.00 46.62 314 ILE A N 1
ATOM 2386 C CA . ILE A 1 314 ? -34.304 10.108 -15.541 1.00 46.62 314 ILE A CA 1
ATOM 2387 C C . ILE A 1 314 ? -34.618 11.565 -15.936 1.00 46.62 314 ILE A C 1
ATOM 2389 O O . ILE A 1 314 ? -34.699 11.841 -17.137 1.00 46.62 314 ILE A O 1
ATOM 2393 N N . PRO A 1 315 ? -34.858 12.491 -14.989 1.00 50.62 315 PRO A N 1
ATOM 2394 C CA . PRO A 1 315 ? -34.920 13.916 -15.296 1.00 50.62 315 PRO A CA 1
ATOM 2395 C C . PRO A 1 315 ? -33.513 14.441 -15.616 1.00 50.62 315 PRO A C 1
ATOM 2397 O O . PRO A 1 315 ? -32.532 14.010 -15.015 1.00 50.62 315 PRO A O 1
ATOM 2400 N N . VAL A 1 316 ? -33.412 15.367 -16.568 1.00 49.91 316 VAL A N 1
ATOM 2401 C CA . VAL A 1 316 ? -32.141 16.027 -16.902 1.00 49.91 316 VAL A CA 1
ATOM 2402 C C . VAL A 1 316 ? -31.844 17.067 -15.822 1.00 49.91 316 VAL A C 1
ATOM 2404 O O . VAL A 1 316 ? -32.674 17.945 -15.593 1.00 49.91 316 VAL A O 1
ATOM 2407 N N . ALA A 1 317 ? -30.690 16.954 -15.162 1.00 45.09 317 ALA A N 1
ATOM 2408 C CA . ALA A 1 317 ? -30.213 17.957 -14.212 1.00 45.09 317 ALA A CA 1
ATOM 2409 C C . ALA A 1 317 ? -29.841 19.259 -14.940 1.00 45.09 317 ALA A C 1
ATOM 2411 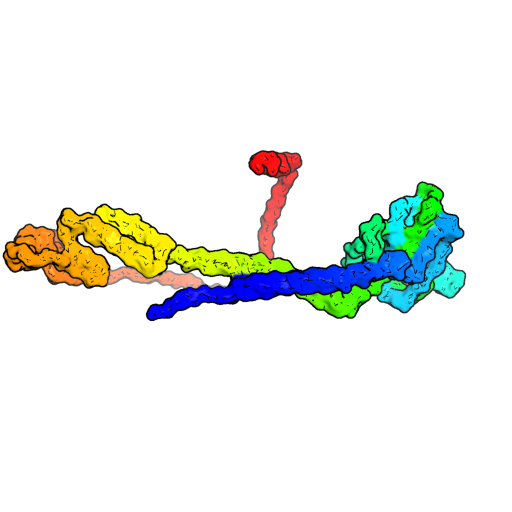O O . ALA A 1 317 ? -29.361 19.217 -16.076 1.00 45.09 317 ALA A O 1
ATOM 2412 N N . ASN A 1 318 ? -30.048 20.401 -14.284 1.00 54.12 318 ASN A N 1
ATOM 2413 C CA . ASN A 1 318 ? -29.662 21.716 -14.793 1.00 54.12 318 ASN A CA 1
ATOM 2414 C C . ASN A 1 318 ? -28.606 22.337 -13.863 1.00 54.12 318 ASN A C 1
ATOM 2416 O O . ASN A 1 318 ? -28.586 22.044 -12.670 1.00 54.12 318 ASN A O 1
ATOM 2420 N N . ASN A 1 319 ? -27.722 23.186 -14.391 1.00 56.78 319 ASN A N 1
ATOM 2421 C CA . ASN A 1 319 ? -26.450 23.556 -13.741 1.00 56.78 319 ASN A CA 1
ATOM 2422 C C . ASN A 1 319 ? -26.558 24.527 -12.537 1.00 56.78 319 ASN A C 1
ATOM 2424 O O . ASN A 1 319 ? -25.606 25.254 -12.256 1.00 56.78 319 ASN A O 1
ATOM 2428 N N . GLU A 1 320 ? -27.687 24.553 -11.830 1.00 56.38 320 GLU A N 1
ATOM 2429 C CA . GLU A 1 320 ? -27.992 25.499 -10.740 1.00 56.38 320 GLU A CA 1
ATOM 2430 C C . GLU A 1 320 ? -28.305 24.792 -9.399 1.00 56.38 320 GLU A C 1
ATOM 2432 O O . GLU A 1 320 ? -28.151 25.403 -8.344 1.00 56.38 320 GLU A O 1
ATOM 2437 N N . ASP A 1 321 ? -28.620 23.485 -9.405 1.00 56.00 321 ASP A N 1
ATOM 2438 C CA . ASP A 1 321 ? -28.992 22.691 -8.209 1.00 56.00 321 ASP A CA 1
ATOM 2439 C C . ASP A 1 321 ? -27.877 22.551 -7.138 1.00 56.00 321 ASP A C 1
ATOM 2441 O O . ASP A 1 321 ? -28.112 22.005 -6.061 1.00 56.00 321 ASP A O 1
ATOM 2445 N N . TRP A 1 322 ? -26.651 23.013 -7.412 1.00 58.66 322 TRP A N 1
ATOM 2446 C CA . TRP A 1 322 ? -25.508 22.917 -6.490 1.00 58.66 322 TRP A CA 1
ATOM 2447 C C . TRP A 1 322 ? -25.345 24.133 -5.565 1.00 58.66 322 TRP A C 1
ATOM 2449 O O . TRP A 1 322 ? -24.639 24.027 -4.568 1.00 58.66 322 TRP A O 1
ATOM 2459 N N . GLN A 1 323 ? -25.991 25.271 -5.850 1.00 52.09 323 GLN A N 1
ATOM 2460 C CA . GLN A 1 323 ? -25.803 26.499 -5.057 1.00 52.09 323 GLN A CA 1
ATOM 2461 C C . GLN A 1 323 ? -26.579 26.521 -3.729 1.00 52.09 323 GLN A C 1
ATOM 2463 O O . GLN A 1 323 ? -26.329 27.383 -2.894 1.00 52.09 323 GLN A O 1
ATOM 2468 N N . SER A 1 324 ? -27.492 25.575 -3.488 1.00 58.72 324 SER A N 1
ATOM 2469 C CA . SER A 1 324 ? -28.320 25.535 -2.270 1.00 58.72 324 SER A CA 1
ATOM 2470 C C . SER A 1 324 ? -27.664 24.821 -1.074 1.00 58.72 324 SER A C 1
ATOM 2472 O O . SER A 1 324 ? -28.382 24.267 -0.242 1.00 58.72 324 SER A O 1
ATOM 2474 N N . TRP A 1 325 ? -26.330 24.736 -1.032 1.00 58.44 325 TRP A N 1
ATOM 2475 C CA . TRP A 1 325 ? -25.573 23.991 -0.009 1.00 58.44 325 TRP A CA 1
ATOM 2476 C C . TRP A 1 325 ? -24.620 24.864 0.829 1.00 58.44 325 TRP A C 1
ATOM 2478 O O . TRP A 1 325 ? -24.103 24.371 1.826 1.00 58.44 325 TRP A O 1
ATOM 2488 N N . ASP A 1 326 ? -24.421 26.138 0.464 1.00 53.16 326 ASP A N 1
ATOM 2489 C CA . ASP A 1 326 ? -23.495 27.072 1.137 1.00 53.16 326 ASP A CA 1
ATOM 2490 C C . ASP A 1 326 ? -24.198 28.108 2.058 1.00 53.16 326 ASP A C 1
ATOM 2492 O O . ASP A 1 326 ? -23.549 29.028 2.555 1.00 53.16 326 ASP A O 1
ATOM 2496 N N . GLU A 1 327 ? -25.511 27.979 2.310 1.00 49.84 327 GLU A N 1
ATOM 2497 C CA . GLU A 1 327 ? -26.275 28.837 3.244 1.00 49.84 327 GLU A CA 1
ATOM 2498 C C . GLU A 1 327 ? -27.012 28.025 4.338 1.00 49.84 327 GLU A C 1
ATOM 2500 O O . GLU A 1 327 ? -28.230 27.863 4.271 1.00 49.84 327 GLU A O 1
ATOM 2505 N N . ASP A 1 328 ? -26.268 27.537 5.345 1.00 42.12 328 ASP A N 1
ATOM 2506 C CA . ASP A 1 328 ? -26.705 27.348 6.756 1.00 42.12 328 ASP A CA 1
ATOM 2507 C C . ASP A 1 328 ? -25.495 27.093 7.696 1.00 42.12 328 ASP A C 1
ATOM 2509 O O . ASP A 1 328 ? -24.762 26.097 7.483 1.00 42.12 328 ASP A O 1
#

Foldseek 3Di:
DDDPDLPCVLVVLQVLLVVLQVQLVVLVVVCLLLLQCLLALVNAFQDKDFLLPDQKDKGFDAAFAKKWKKKAPAAFAKWKFFDDPPDTHDTADFDDDPDDDWGAHSVRPGTIDTRTMHGDHGGMMMIGIDGPDRRDRMMMGMHGVVVSVVSCCVPVSNVSSVVSNVSSVVSNVVSVVVVVVSVVVPPPFDWDQAPVRDTDTPRDPPPVVVVVVLVVSQVVCPPDFRARPVPRDTDDDPDDDDVVVVPCVVCVVVVNDFDPVLVVCVVVVNNVSNDDDDDDDDDDDDDDDDDDDDDDDDDDDDDDDDDDDDDDDDDDDDPPVPPPPPDD

Sequence (328 aa):
MESGKKNPWPLRILIASMVCFVIGSFTIIGQMDTLGDALDPKRNNIGSLDASSEDQKLMNVEESGCYRAYGVEFEGTVTLSEVNGSDVQDEVEESKCKLDWGAMSADGSVEYTILGSWELTQGDYLLRIDCDGACANETVWLTSIDAMEGDIMNSPMVYL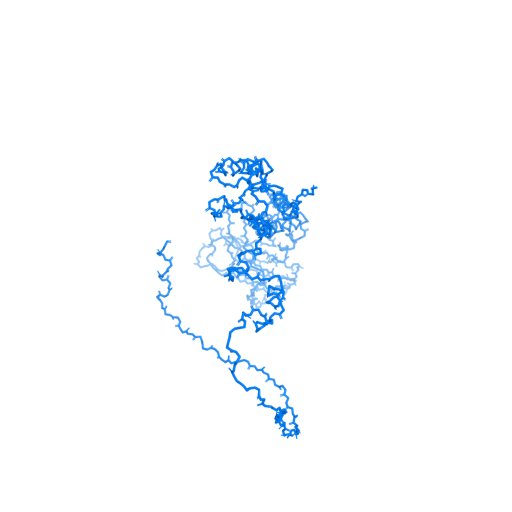GGSLCCLGIFLMPLAGVLQAFSQNRKQSLMMVVGPDGQVMPLTDLTPDVVQEQINKMNQGATEGVEFDVRTGEYMNSDKSISSQQMDGAQDVQAGSMLTTEQVYALMRGDVESATPQEEQREHVADPFPSPTIRQTTTPPIVERKTVKQSDRKIPVANNEDWQSWDED

pLDDT: mean 72.2, std 18.47, range [32.19, 95.06]